Protein AF-A0A838IR74-F1 (afdb_monomer_lite)

Radius of gyration: 29.21 Å; chains: 1; bounding box: 72×78×80 Å

Secondary structure (DSSP, 8-state):
-----------------------------------TT----HHHHHHHHHHHHHHHH-PPP-S-----HHHHHHHHHHHHHHHHHHHHGGGG-S-HHHHHHHHHHHHHHHHHHHHHHHTPPPPTTS-HHHHHHHHHHHHHHHHHHHHHHHHHHHHHHTSTT-HHHHHHHHHHHHHHHHHHHT--HHHHHHHHHTT-SPP-

Sequence (200 aa):
MMPPKLLAPAPLALALLGFALLSACASTPAATVDVAAEQIPAPLAEAERDFQSYLRAHRLPTGGESHNLQQVMQEKFSAFEPVRAAFGRALTDERPALAGFAAYRIGQLYLNFACEVEAIEPLEALEEDQKEEFRAGMRDQAAPLVVRALDAMKRAQVQDSTPWSARAAEVVAALSVADDSGRSLPAQCAATTRHWQAPE

Foldseek 3Di:
DDDDDDDDDDDDDDDDDDDDDDDDPPPVPPPPPVLPDPPPPPLVVVLVVLLVVLLVPLQDDQDAPPDPSVVSLVVNVVSLVVSLVSLVVQCPPPQLQSVLVSLLSNLVSLLSSLLRLLSRFHHPPDDPVVRVVSSVVSNVVSVVSNVSSLVSLVSSLPRPPHPSNVLSVVLNVLVVVCVVVVDDSNVSSVVSVVPPDDDD

Structure (mmCIF, N/CA/C/O backbone):
data_AF-A0A838IR74-F1
#
_entry.id   AF-A0A838IR74-F1
#
loop_
_atom_site.group_PDB
_atom_site.id
_atom_site.type_symbol
_atom_site.label_atom_id
_atom_site.label_alt_id
_atom_site.label_comp_id
_atom_site.label_asym_id
_atom_site.label_entity_id
_atom_site.label_seq_id
_atom_site.pdbx_PDB_ins_code
_atom_site.Cartn_x
_atom_site.Cartn_y
_atom_site.Cartn_z
_atom_site.occupancy
_atom_site.B_iso_or_equiv
_atom_site.auth_seq_id
_atom_site.auth_comp_id
_atom_site.auth_asym_id
_atom_site.auth_atom_id
_atom_site.pdbx_PDB_model_num
ATOM 1 N N . MET A 1 1 ? 35.712 -60.465 -55.662 1.00 36.66 1 MET A N 1
ATOM 2 C CA . MET A 1 1 ? 36.184 -61.830 -55.345 1.00 36.66 1 MET A CA 1
ATOM 3 C C . MET A 1 1 ? 37.508 -61.717 -54.593 1.00 36.66 1 MET A C 1
ATOM 5 O O . MET A 1 1 ? 38.414 -61.134 -55.164 1.00 36.66 1 MET A O 1
ATOM 9 N N . MET A 1 2 ? 37.545 -62.249 -53.354 1.00 36.62 2 MET A N 1
ATOM 10 C CA . MET A 1 2 ? 38.682 -62.503 -52.425 1.00 36.62 2 MET A CA 1
ATOM 11 C C . MET A 1 2 ? 39.602 -61.328 -51.989 1.00 36.62 2 MET A C 1
ATOM 13 O O . MET A 1 2 ? 39.909 -60.465 -52.800 1.00 36.62 2 MET A O 1
ATOM 17 N N . PRO A 1 3 ? 40.210 -61.365 -50.780 1.00 50.75 3 PRO A N 1
ATOM 18 C CA . PRO A 1 3 ? 39.647 -61.633 -49.445 1.00 50.75 3 PRO A CA 1
ATOM 19 C C . PRO A 1 3 ? 40.136 -60.609 -48.367 1.00 50.75 3 PRO A C 1
ATOM 21 O O . PRO A 1 3 ? 41.017 -59.792 -48.640 1.00 50.75 3 PRO A O 1
ATOM 24 N N . PRO A 1 4 ? 39.596 -60.645 -47.128 1.00 54.84 4 PRO A N 1
ATOM 25 C CA . PRO A 1 4 ? 39.959 -59.738 -46.032 1.00 54.84 4 PRO A CA 1
ATOM 26 C C . PRO A 1 4 ? 41.154 -60.253 -45.205 1.00 54.84 4 PRO A C 1
ATOM 28 O O . PRO A 1 4 ? 41.366 -61.460 -45.094 1.00 54.84 4 PRO A O 1
ATOM 31 N N . LYS A 1 5 ? 41.899 -59.346 -44.556 1.00 51.03 5 LYS A N 1
ATOM 32 C CA . LYS A 1 5 ? 42.864 -59.684 -43.494 1.00 51.03 5 LYS A CA 1
ATOM 33 C C . LYS A 1 5 ? 42.352 -59.197 -42.135 1.00 51.03 5 LYS A C 1
ATOM 35 O O . LYS A 1 5 ? 42.289 -58.001 -41.878 1.00 51.03 5 LYS A O 1
ATOM 40 N N . LEU A 1 6 ? 41.999 -60.166 -41.294 1.00 51.31 6 LEU A N 1
ATOM 41 C CA . LEU A 1 6 ? 41.863 -60.075 -39.839 1.00 51.31 6 LEU A CA 1
ATOM 42 C C . LEU A 1 6 ? 43.246 -60.220 -39.190 1.00 51.31 6 LEU A C 1
ATOM 44 O O . LEU A 1 6 ? 43.987 -61.104 -39.608 1.00 51.31 6 LEU A O 1
ATOM 48 N N . LEU A 1 7 ? 43.540 -59.438 -38.145 1.00 42.72 7 LEU A N 1
ATOM 49 C CA . LEU A 1 7 ? 44.234 -59.887 -36.923 1.00 42.72 7 LEU A CA 1
ATOM 50 C C . LEU A 1 7 ? 44.265 -58.752 -35.876 1.00 42.72 7 LEU A C 1
ATOM 52 O O . LEU A 1 7 ? 44.843 -57.694 -36.099 1.00 42.72 7 LEU A O 1
ATOM 56 N N . ALA A 1 8 ? 43.597 -59.001 -34.748 1.00 42.66 8 ALA A N 1
ATOM 57 C CA . ALA A 1 8 ? 43.714 -58.303 -33.457 1.00 42.66 8 ALA A CA 1
ATOM 58 C C . ALA A 1 8 ? 44.917 -58.889 -32.654 1.00 42.66 8 ALA A C 1
ATOM 60 O O . ALA A 1 8 ? 45.642 -59.689 -33.250 1.00 42.66 8 ALA A O 1
ATOM 61 N N . PRO A 1 9 ? 45.098 -58.721 -31.316 1.00 51.16 9 PRO A N 1
ATOM 62 C CA . PRO A 1 9 ? 44.758 -57.661 -30.336 1.00 51.16 9 PRO A CA 1
ATOM 63 C C . PRO A 1 9 ? 45.941 -57.261 -29.379 1.00 51.16 9 PRO A C 1
ATOM 65 O O . PRO A 1 9 ? 46.910 -58.000 -29.263 1.00 51.16 9 PRO A O 1
ATOM 68 N N . ALA A 1 10 ? 45.750 -56.182 -28.584 1.00 41.75 10 ALA A N 1
ATOM 69 C CA . ALA A 1 10 ? 46.315 -55.907 -27.225 1.00 41.75 10 ALA A CA 1
ATOM 70 C C . ALA A 1 10 ? 47.862 -55.709 -27.064 1.00 41.75 10 ALA A C 1
ATOM 72 O O . ALA A 1 10 ? 48.591 -56.078 -27.978 1.00 41.75 10 ALA A O 1
ATOM 73 N N . PRO A 1 11 ? 48.417 -55.152 -25.943 1.00 51.91 11 PRO A N 1
ATOM 74 C CA . PRO A 1 11 ? 47.821 -54.893 -24.621 1.00 51.91 11 PRO A CA 1
ATOM 75 C C . PRO A 1 11 ? 48.140 -53.536 -23.933 1.00 51.91 11 PRO A C 1
ATOM 77 O O . PRO A 1 11 ? 48.935 -52.717 -24.382 1.00 51.91 11 PRO A O 1
ATOM 80 N N . LEU A 1 12 ? 47.474 -53.371 -22.783 1.00 46.22 12 LEU A N 1
ATOM 81 C CA . LEU A 1 12 ? 47.726 -52.452 -21.669 1.00 46.22 12 LEU A CA 1
ATOM 82 C C . LEU A 1 12 ? 49.210 -52.186 -21.356 1.00 46.22 12 LEU A C 1
ATOM 84 O O . LEU A 1 12 ? 49.984 -53.125 -21.181 1.00 46.22 12 LEU A O 1
ATOM 88 N N . ALA A 1 13 ? 49.532 -50.922 -21.074 1.00 40.84 13 ALA A N 1
ATOM 89 C CA . ALA A 1 13 ? 50.609 -50.567 -20.156 1.00 40.84 13 ALA A CA 1
ATOM 90 C C . ALA A 1 13 ? 50.190 -49.374 -19.285 1.00 40.84 13 ALA A C 1
ATOM 92 O O . ALA A 1 13 ? 50.065 -48.242 -19.748 1.00 40.84 13 ALA A O 1
ATOM 93 N N . LEU A 1 14 ? 49.961 -49.680 -18.007 1.00 42.34 14 LEU A N 1
ATOM 94 C CA . LEU A 1 14 ? 50.006 -48.749 -16.886 1.00 42.34 14 LEU A CA 1
ATOM 95 C C . LEU A 1 14 ? 51.361 -48.025 -16.869 1.00 42.34 14 LEU A C 1
ATOM 97 O O . LEU A 1 14 ? 52.400 -48.682 -16.875 1.00 42.34 14 LEU A O 1
ATOM 101 N N . ALA A 1 15 ? 51.348 -46.708 -16.690 1.00 42.22 15 ALA A N 1
ATOM 102 C CA . ALA A 1 15 ? 52.450 -45.998 -16.053 1.00 42.22 15 ALA A CA 1
ATOM 103 C C . ALA A 1 15 ? 51.886 -44.865 -15.192 1.00 42.22 15 ALA A C 1
ATOM 105 O O . ALA A 1 15 ? 51.478 -43.811 -15.674 1.00 42.22 15 ALA A O 1
ATOM 106 N N . LEU A 1 16 ? 51.843 -45.152 -13.893 1.00 42.19 16 LEU A N 1
ATOM 107 C CA . LEU A 1 16 ? 51.741 -44.192 -12.806 1.00 42.19 16 LEU A CA 1
ATOM 108 C C . LEU A 1 16 ? 52.907 -43.203 -12.884 1.00 42.19 16 LEU A C 1
ATOM 110 O O . LEU A 1 16 ? 54.060 -43.622 -12.852 1.00 42.19 16 LEU A O 1
ATOM 114 N N . LEU A 1 17 ? 52.610 -41.908 -12.872 1.00 42.34 17 LEU A N 1
ATOM 115 C CA . LEU A 1 17 ? 53.514 -40.888 -12.351 1.00 42.34 17 LEU A CA 1
ATOM 116 C C . LEU A 1 17 ? 52.656 -39.822 -11.679 1.00 42.34 17 LEU A C 1
ATOM 118 O O . LEU A 1 17 ? 51.972 -39.033 -12.326 1.00 42.34 17 LEU A O 1
ATOM 122 N N . GLY A 1 18 ? 52.647 -39.879 -10.350 1.00 36.91 18 GLY A N 1
ATOM 123 C CA . GLY A 1 18 ? 52.073 -38.838 -9.525 1.00 36.91 18 GLY A CA 1
ATOM 124 C C . GLY A 1 18 ? 52.908 -37.569 -9.610 1.00 36.91 18 GLY A C 1
ATOM 125 O O . GLY A 1 18 ? 54.134 -37.625 -9.610 1.00 36.91 18 GLY A O 1
ATOM 126 N N . PHE A 1 19 ? 52.227 -36.432 -9.600 1.00 38.81 19 PHE A N 1
ATOM 127 C CA . PHE A 1 19 ? 52.744 -35.222 -8.987 1.00 38.81 19 PHE A CA 1
ATOM 128 C C . PHE A 1 19 ? 51.570 -34.506 -8.330 1.00 38.81 19 PHE A C 1
ATOM 130 O O . PHE A 1 19 ? 50.623 -34.077 -8.986 1.00 38.81 19 PHE A O 1
ATOM 137 N N . ALA A 1 20 ? 51.624 -34.450 -7.004 1.00 45.91 20 ALA A N 1
ATOM 138 C CA . ALA A 1 20 ? 50.777 -33.598 -6.200 1.00 45.91 20 ALA A CA 1
ATOM 139 C C . ALA A 1 20 ? 51.038 -32.140 -6.590 1.00 45.91 20 ALA A C 1
ATOM 141 O O . ALA A 1 20 ? 52.171 -31.677 -6.490 1.00 45.91 20 ALA A O 1
ATOM 142 N N . LEU A 1 21 ? 49.995 -31.420 -6.994 1.00 42.00 21 LEU A N 1
ATOM 143 C CA . LEU A 1 21 ? 50.006 -29.965 -7.067 1.00 42.00 21 LEU A CA 1
ATOM 144 C C . LEU A 1 21 ? 48.622 -29.449 -6.675 1.00 42.00 21 LEU A C 1
ATOM 146 O O . LEU A 1 21 ? 47.646 -29.598 -7.398 1.00 42.00 21 LEU A O 1
ATOM 150 N N . LEU A 1 22 ? 48.601 -28.934 -5.447 1.00 41.34 22 LEU A N 1
ATOM 151 C CA . LEU A 1 22 ? 47.772 -27.863 -4.911 1.00 41.34 22 LEU A CA 1
ATOM 152 C C . LEU A 1 22 ? 46.357 -27.688 -5.484 1.00 41.34 22 LEU A C 1
ATOM 154 O O . LEU A 1 22 ? 46.154 -27.172 -6.576 1.00 41.34 22 LEU A O 1
ATOM 158 N N . SER A 1 23 ? 45.385 -27.960 -4.611 1.00 50.56 23 SER A N 1
ATOM 159 C CA . SER A 1 23 ? 44.396 -26.971 -4.164 1.00 50.56 23 SER A CA 1
ATOM 160 C C . SER A 1 23 ? 44.220 -25.756 -5.082 1.00 50.56 23 SER A C 1
ATOM 162 O O . SER A 1 23 ? 44.760 -24.681 -4.830 1.00 50.56 23 SER A O 1
ATOM 164 N N . ALA A 1 24 ? 43.372 -25.918 -6.086 1.00 37.66 24 ALA A N 1
ATOM 165 C CA . ALA A 1 24 ? 42.597 -24.827 -6.638 1.00 37.66 24 ALA A CA 1
ATOM 166 C C . ALA A 1 24 ? 41.143 -25.298 -6.678 1.00 37.66 24 ALA A C 1
ATOM 168 O O . ALA A 1 24 ? 40.599 -25.631 -7.727 1.00 37.66 24 ALA A O 1
ATOM 169 N N . CYS A 1 25 ? 40.496 -25.316 -5.505 1.00 36.00 25 CYS A N 1
ATOM 170 C CA . CYS A 1 25 ? 39.097 -24.918 -5.474 1.00 36.00 25 CYS A CA 1
ATOM 171 C C . CYS A 1 25 ? 39.082 -23.506 -6.055 1.00 36.00 25 CYS A C 1
ATOM 173 O O . CYS A 1 25 ? 39.285 -22.530 -5.338 1.00 36.00 25 CYS A O 1
ATOM 175 N N . ALA A 1 26 ? 38.909 -23.401 -7.370 1.00 35.91 26 ALA A N 1
ATOM 176 C CA . ALA A 1 26 ? 38.383 -22.201 -7.973 1.00 35.91 26 ALA A CA 1
ATOM 177 C C . ALA A 1 26 ? 36.943 -22.106 -7.466 1.00 35.91 26 ALA A C 1
ATOM 179 O O . ALA A 1 26 ? 35.989 -22.499 -8.128 1.00 35.91 26 ALA A O 1
ATOM 180 N N . SER A 1 27 ? 36.805 -21.644 -6.223 1.00 40.62 27 SER A N 1
ATOM 181 C CA . SER A 1 27 ? 35.681 -20.835 -5.816 1.00 40.62 27 SER A CA 1
ATOM 182 C C . SER A 1 27 ? 35.624 -19.720 -6.846 1.00 40.62 27 SER A C 1
ATOM 184 O O . SER A 1 27 ? 36.343 -18.728 -6.732 1.00 40.62 27 SER A O 1
ATOM 186 N N . THR A 1 28 ? 34.834 -19.928 -7.901 1.00 40.03 28 THR A N 1
ATOM 187 C CA . THR A 1 28 ? 34.222 -18.825 -8.627 1.00 40.03 28 THR A CA 1
ATOM 188 C C . THR A 1 28 ? 33.741 -17.891 -7.531 1.00 40.03 28 THR A C 1
ATOM 190 O O . THR A 1 28 ? 32.904 -18.329 -6.730 1.00 40.03 28 THR A O 1
ATOM 193 N N . PRO A 1 29 ? 34.308 -16.679 -7.389 1.00 40.22 29 PRO A N 1
ATOM 194 C CA . PRO A 1 29 ? 33.665 -15.712 -6.532 1.00 40.22 29 PRO A CA 1
ATOM 195 C C . PRO A 1 29 ? 32.243 -15.649 -7.068 1.00 40.22 29 PRO A C 1
ATOM 197 O O . PRO A 1 29 ? 32.050 -15.494 -8.279 1.00 40.22 29 PRO A O 1
ATOM 200 N N . ALA A 1 30 ? 31.270 -15.908 -6.189 1.00 39.31 30 ALA A N 1
ATOM 201 C CA . ALA A 1 30 ? 29.896 -15.540 -6.456 1.00 39.31 30 ALA A CA 1
ATOM 202 C C . ALA A 1 30 ? 30.002 -14.153 -7.065 1.00 39.31 30 ALA A C 1
ATOM 204 O O . ALA A 1 30 ? 30.596 -13.276 -6.432 1.00 39.31 30 ALA A O 1
ATOM 205 N N . ALA A 1 31 ? 29.602 -14.018 -8.332 1.00 37.97 31 ALA A N 1
ATOM 206 C CA . ALA A 1 31 ? 29.528 -12.719 -8.949 1.00 37.97 31 ALA A CA 1
ATOM 207 C C . ALA A 1 31 ? 28.687 -11.916 -7.968 1.00 37.97 31 ALA A C 1
A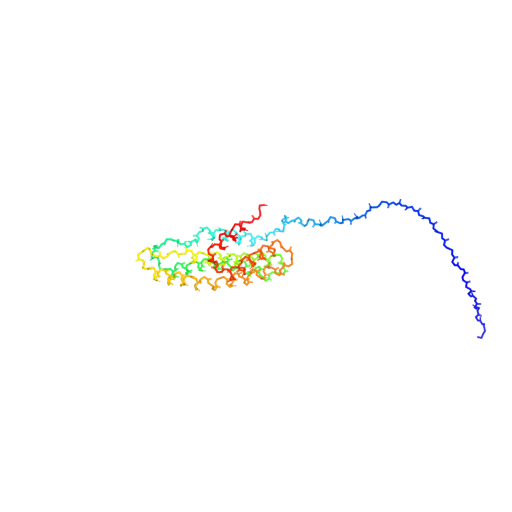TOM 209 O O . ALA A 1 31 ? 27.498 -12.182 -7.793 1.00 37.97 31 ALA A O 1
ATOM 210 N N . THR A 1 32 ? 29.345 -11.034 -7.222 1.00 35.38 32 THR A N 1
ATOM 211 C CA . THR A 1 32 ? 28.694 -9.937 -6.554 1.00 35.38 32 THR A CA 1
ATOM 212 C C . THR A 1 32 ? 28.114 -9.189 -7.729 1.00 35.38 32 THR A C 1
ATOM 214 O O . THR A 1 32 ? 28.823 -8.446 -8.405 1.00 35.38 32 THR A O 1
ATOM 217 N N . VAL A 1 33 ? 26.877 -9.543 -8.084 1.00 36.78 33 VAL A N 1
ATOM 218 C CA . VAL A 1 33 ? 26.034 -8.712 -8.917 1.00 36.78 33 VAL A CA 1
ATOM 219 C C . VAL A 1 33 ? 26.052 -7.416 -8.149 1.00 36.78 33 VAL A C 1
ATOM 221 O O . VAL A 1 33 ? 25.522 -7.338 -7.042 1.00 36.78 33 VAL A O 1
ATOM 224 N N . ASP A 1 34 ? 26.843 -6.483 -8.655 1.00 32.44 34 ASP A N 1
ATOM 225 C CA . ASP A 1 34 ? 26.894 -5.146 -8.131 1.00 32.44 34 ASP A CA 1
ATOM 226 C C . ASP A 1 34 ? 25.466 -4.639 -8.311 1.00 32.44 34 ASP A C 1
ATOM 228 O O . ASP A 1 34 ? 25.000 -4.394 -9.421 1.00 32.44 34 ASP A O 1
ATOM 232 N N . VAL A 1 35 ? 24.709 -4.649 -7.213 1.00 43.16 35 VAL A N 1
ATOM 233 C CA . VAL A 1 35 ? 23.307 -4.214 -7.150 1.00 43.16 35 VAL A CA 1
ATOM 234 C C . VAL A 1 35 ? 23.210 -2.709 -7.456 1.00 43.16 35 VAL A C 1
ATOM 236 O O . VAL A 1 35 ? 22.124 -2.154 -7.622 1.00 43.16 35 VAL A O 1
ATOM 239 N N . ALA A 1 36 ? 24.359 -2.041 -7.566 1.00 38.91 36 ALA A N 1
ATOM 240 C CA . ALA A 1 36 ? 24.500 -0.672 -7.990 1.00 38.91 36 ALA A CA 1
ATOM 241 C C . ALA A 1 36 ? 24.164 -0.508 -9.484 1.00 38.91 36 ALA A C 1
ATOM 243 O O . ALA A 1 36 ? 24.939 -0.842 -10.377 1.00 38.91 36 ALA A O 1
ATOM 244 N N . ALA A 1 37 ? 23.019 0.130 -9.724 1.00 41.28 37 ALA A N 1
ATOM 245 C CA . ALA A 1 37 ? 22.673 0.832 -10.957 1.00 41.28 37 ALA A CA 1
ATOM 246 C C . ALA A 1 37 ? 22.222 -0.012 -12.161 1.00 41.28 37 ALA A C 1
ATOM 248 O O . ALA A 1 37 ? 22.622 0.255 -13.295 1.00 41.28 37 ALA A O 1
ATOM 249 N N . GLU A 1 38 ? 21.227 -0.885 -11.983 1.00 49.69 38 GLU A N 1
ATOM 250 C CA . GLU A 1 38 ? 20.224 -0.960 -13.051 1.00 49.69 38 GLU A CA 1
ATOM 251 C C . GLU A 1 38 ? 19.474 0.380 -13.027 1.00 49.69 38 GLU A C 1
ATOM 253 O O . GLU A 1 38 ? 18.633 0.629 -12.161 1.00 49.69 38 GLU A O 1
ATOM 258 N N . GLN A 1 39 ? 19.900 1.317 -13.884 1.00 60.34 39 GLN A N 1
ATOM 259 C CA . GLN A 1 39 ? 19.327 2.658 -13.964 1.00 60.34 39 GLN A CA 1
ATOM 260 C C . GLN A 1 39 ? 17.819 2.532 -14.138 1.00 60.34 39 GLN A C 1
ATOM 262 O O . GLN A 1 39 ? 17.339 2.124 -15.197 1.00 60.34 39 GLN A O 1
ATOM 267 N N . ILE A 1 40 ? 17.079 2.895 -13.087 1.00 64.88 40 ILE A N 1
ATOM 268 C CA . ILE A 1 40 ? 15.631 3.018 -13.151 1.00 64.88 40 ILE A CA 1
ATOM 269 C C . ILE A 1 40 ? 15.338 3.932 -14.350 1.00 64.88 40 ILE A C 1
ATOM 271 O O . ILE A 1 40 ? 15.807 5.076 -14.360 1.00 64.88 40 ILE A O 1
ATOM 275 N N . PRO A 1 41 ? 14.617 3.452 -15.381 1.00 68.44 41 PRO A N 1
ATOM 276 C CA . PRO A 1 41 ? 14.315 4.261 -16.551 1.00 68.44 41 PRO A CA 1
ATOM 277 C C . PRO A 1 41 ? 13.702 5.593 -16.130 1.00 68.44 41 PRO A C 1
ATOM 279 O O . PRO A 1 41 ? 12.931 5.632 -15.172 1.00 68.44 41 PRO A O 1
ATOM 282 N N . ALA A 1 42 ? 13.990 6.672 -16.862 1.00 70.81 42 ALA A N 1
ATOM 283 C CA . ALA A 1 42 ? 13.528 8.015 -16.498 1.00 70.81 42 ALA A CA 1
ATOM 284 C C . ALA A 1 42 ? 12.026 8.092 -16.117 1.00 70.81 42 ALA A C 1
ATOM 286 O O . ALA A 1 42 ? 11.723 8.725 -15.105 1.00 70.81 42 ALA A O 1
ATOM 287 N N . PRO A 1 43 ? 11.097 7.389 -16.808 1.00 69.06 43 PRO A N 1
ATOM 288 C CA . PRO A 1 43 ? 9.686 7.352 -16.410 1.00 69.06 43 PRO A CA 1
ATOM 289 C C . PRO A 1 43 ? 9.426 6.742 -15.022 1.00 69.06 43 PRO A C 1
ATOM 291 O O . PRO A 1 43 ? 8.538 7.187 -14.304 1.00 69.06 43 PRO A O 1
ATOM 294 N N . LEU A 1 44 ? 10.202 5.735 -14.617 1.00 78.31 44 LEU A N 1
ATOM 295 C CA . LEU A 1 44 ? 10.096 5.123 -13.292 1.00 78.31 44 LEU A CA 1
ATOM 296 C C . LEU A 1 44 ? 10.807 5.949 -12.213 1.00 78.31 44 LEU A C 1
ATOM 298 O O . LEU A 1 44 ? 10.385 5.929 -11.062 1.00 78.31 44 LEU A O 1
ATOM 302 N N . ALA A 1 45 ? 11.839 6.713 -12.574 1.00 81.25 45 ALA A N 1
ATOM 303 C CA . ALA A 1 45 ? 12.470 7.668 -11.664 1.00 81.25 45 ALA A CA 1
ATOM 304 C C . ALA A 1 45 ? 11.550 8.869 -11.370 1.00 81.25 45 ALA A C 1
ATOM 306 O O . ALA A 1 45 ? 11.553 9.413 -10.267 1.00 81.25 45 ALA A O 1
ATOM 307 N N . GLU A 1 46 ? 10.740 9.293 -12.342 1.00 82.69 46 GLU A N 1
ATOM 308 C CA . GLU A 1 46 ? 9.653 10.251 -12.123 1.00 82.69 46 GLU A CA 1
ATOM 309 C C . GLU A 1 46 ? 8.554 9.656 -11.237 1.00 82.69 46 GLU A C 1
ATOM 311 O O . GLU A 1 46 ? 8.248 10.245 -10.203 1.00 82.69 46 GLU A O 1
ATOM 316 N N . ALA A 1 47 ? 8.083 8.441 -11.540 1.00 84.12 47 ALA A N 1
ATOM 317 C CA . ALA A 1 47 ? 7.109 7.737 -10.702 1.00 84.12 47 ALA A CA 1
ATOM 318 C C . ALA A 1 47 ? 7.586 7.562 -9.246 1.00 84.12 47 ALA A C 1
ATOM 320 O O . ALA A 1 47 ? 6.805 7.717 -8.310 1.00 84.12 47 ALA A O 1
ATOM 321 N N . GLU A 1 48 ? 8.876 7.289 -9.033 1.00 85.25 48 GLU A N 1
ATOM 322 C CA . GLU A 1 48 ? 9.475 7.214 -7.698 1.00 85.25 48 GLU A CA 1
ATOM 323 C C . GLU A 1 48 ? 9.463 8.571 -6.978 1.00 85.25 48 GLU A C 1
ATOM 325 O O . GLU A 1 48 ? 9.152 8.642 -5.789 1.00 85.25 48 GLU A O 1
ATOM 330 N N . ARG A 1 49 ? 9.751 9.675 -7.674 1.00 84.56 49 ARG A N 1
ATOM 331 C CA . ARG A 1 49 ? 9.658 11.021 -7.080 1.00 84.56 49 ARG A CA 1
ATOM 332 C C . ARG A 1 49 ? 8.220 11.380 -6.717 1.00 84.56 49 ARG A C 1
ATOM 334 O O . ARG A 1 49 ? 7.994 11.951 -5.643 1.00 84.56 49 ARG A O 1
ATOM 341 N N . ASP A 1 50 ? 7.267 11.016 -7.565 1.00 85.38 50 ASP A N 1
ATOM 342 C CA . ASP A 1 50 ? 5.841 11.218 -7.318 1.00 85.38 50 ASP A CA 1
ATOM 343 C C . ASP A 1 50 ? 5.368 10.380 -6.132 1.00 85.38 50 ASP A C 1
ATOM 345 O O . ASP A 1 50 ? 4.663 10.887 -5.264 1.00 85.38 50 ASP A O 1
ATOM 349 N N . PHE A 1 51 ? 5.841 9.139 -6.019 1.00 85.81 51 PHE A N 1
ATOM 350 C CA . PHE A 1 51 ? 5.609 8.271 -4.868 1.00 85.81 51 PHE A CA 1
ATOM 351 C C . PHE A 1 51 ? 6.094 8.895 -3.559 1.00 85.81 51 PHE A C 1
ATOM 353 O O . PHE A 1 51 ? 5.314 9.046 -2.618 1.00 85.81 51 PHE A O 1
ATOM 360 N N . GLN A 1 52 ? 7.354 9.330 -3.497 1.00 84.50 52 GLN A N 1
ATOM 361 C CA . GLN A 1 52 ? 7.905 9.960 -2.292 1.00 84.50 52 GLN A CA 1
ATOM 362 C C . GLN A 1 52 ? 7.197 11.282 -1.954 1.00 84.50 52 GLN A C 1
ATOM 364 O O . GLN A 1 52 ? 7.051 11.651 -0.786 1.00 84.50 52 GLN A O 1
ATOM 369 N N . SER A 1 53 ? 6.751 12.025 -2.966 1.00 85.50 53 SER A N 1
ATOM 370 C CA . SER A 1 53 ? 5.970 13.251 -2.772 1.00 85.50 53 SER A CA 1
ATOM 371 C C . SER A 1 53 ? 4.567 12.942 -2.255 1.00 85.50 53 SER A C 1
ATOM 373 O O . SER A 1 53 ? 4.122 13.573 -1.298 1.00 85.50 53 SER A O 1
ATOM 375 N N . TYR A 1 54 ? 3.915 11.914 -2.797 1.00 85.94 54 TYR A N 1
ATOM 376 C CA . TYR A 1 54 ? 2.613 11.432 -2.351 1.00 85.94 54 TYR A CA 1
ATOM 377 C C . TYR A 1 54 ? 2.640 10.999 -0.882 1.00 85.94 54 TYR A C 1
ATOM 379 O O . TYR A 1 54 ? 1.833 11.499 -0.098 1.00 85.94 54 TYR A O 1
ATOM 387 N N . LEU A 1 55 ? 3.606 10.160 -0.486 1.00 82.50 55 LEU A N 1
ATOM 388 C CA . LEU A 1 55 ? 3.743 9.678 0.896 1.00 82.50 55 LEU A CA 1
ATOM 389 C C . LEU A 1 55 ? 3.942 10.807 1.921 1.00 82.50 55 LEU A C 1
ATOM 391 O O . LEU A 1 55 ? 3.584 10.659 3.090 1.00 82.50 55 LEU A O 1
ATOM 395 N N . ARG A 1 56 ? 4.534 11.931 1.502 1.00 80.69 56 ARG A N 1
ATOM 396 C CA . ARG A 1 56 ? 4.729 13.108 2.359 1.00 80.69 56 ARG A CA 1
ATOM 397 C C . ARG A 1 56 ? 3.498 14.004 2.408 1.00 80.69 56 ARG A C 1
ATOM 399 O O . ARG A 1 56 ? 3.163 14.492 3.480 1.00 80.69 56 ARG A O 1
ATOM 406 N N . ALA A 1 57 ? 2.858 14.230 1.265 1.00 80.31 57 ALA A N 1
ATOM 407 C CA . ALA A 1 57 ? 1.782 15.207 1.133 1.00 80.31 57 ALA A CA 1
ATOM 408 C C . ALA A 1 57 ? 0.407 14.680 1.569 1.00 80.31 57 ALA A C 1
ATOM 410 O O . ALA A 1 57 ? -0.416 15.467 2.021 1.00 80.31 57 ALA A O 1
ATOM 411 N N . HIS A 1 58 ? 0.150 13.374 1.452 1.00 78.62 58 HIS A N 1
ATOM 412 C CA . HIS A 1 58 ? -1.201 12.815 1.587 1.00 78.62 58 HIS A CA 1
ATOM 413 C C . HIS A 1 58 ? -1.354 11.905 2.804 1.00 78.62 58 HIS A C 1
ATOM 415 O O . HIS A 1 58 ? -1.985 10.855 2.701 1.00 78.62 58 HIS A O 1
ATOM 421 N N . ARG A 1 59 ? -0.769 12.261 3.951 1.00 78.88 59 ARG A N 1
ATOM 422 C CA . ARG A 1 59 ? -0.999 11.513 5.196 1.00 78.88 59 ARG A CA 1
ATOM 423 C C . ARG A 1 59 ? -2.409 11.765 5.720 1.00 78.88 59 ARG A C 1
ATOM 425 O O . ARG A 1 59 ? -2.854 12.910 5.745 1.00 78.88 59 ARG A O 1
ATOM 432 N N . LEU A 1 60 ? -3.091 10.705 6.141 1.00 75.44 60 LEU A N 1
ATOM 433 C CA . LEU A 1 60 ? -4.360 10.826 6.845 1.00 75.44 60 LEU A CA 1
ATOM 434 C C . LEU A 1 60 ? -4.120 11.504 8.199 1.00 75.44 60 LEU A C 1
ATOM 436 O O . LEU A 1 60 ? -3.107 11.228 8.853 1.00 75.44 60 LEU A O 1
ATOM 440 N N . PRO A 1 61 ? -5.027 12.392 8.630 1.00 71.81 61 PRO A N 1
ATOM 441 C CA . PRO A 1 61 ? -4.991 12.908 9.985 1.00 71.81 61 PRO A CA 1
ATOM 442 C C . PRO A 1 61 ? -5.195 11.746 10.963 1.00 71.81 61 PRO A C 1
ATOM 444 O O . PRO A 1 61 ? -6.124 10.958 10.823 1.00 71.81 61 PRO A O 1
ATOM 447 N N . THR A 1 62 ? -4.315 11.642 11.956 1.00 66.56 62 THR A N 1
ATOM 448 C CA . THR A 1 62 ? -4.395 10.619 13.013 1.00 66.56 62 THR A CA 1
ATOM 449 C C . THR A 1 62 ? -5.221 11.084 14.215 1.00 66.56 62 THR A C 1
ATOM 451 O O . THR A 1 62 ? -5.453 10.312 15.137 1.00 66.56 62 THR A O 1
ATOM 454 N N . GLY A 1 63 ? -5.626 12.358 14.237 1.00 60.25 63 GLY A N 1
ATOM 455 C CA . GLY A 1 63 ? -6.441 12.948 15.296 1.00 60.25 63 GLY A CA 1
ATOM 456 C C . GLY A 1 63 ? -7.921 12.942 14.932 1.00 60.25 63 GLY A C 1
ATOM 457 O O . GLY A 1 63 ? -8.271 13.173 13.776 1.00 60.25 63 GLY A O 1
ATOM 458 N N . GLY A 1 64 ? -8.775 12.729 15.935 1.00 54.59 64 GLY A N 1
ATOM 459 C CA . GLY A 1 64 ? -10.237 12.703 15.843 1.00 54.59 64 GLY A CA 1
ATOM 460 C C . GLY A 1 64 ? -10.905 14.030 15.449 1.00 54.59 64 GLY A C 1
ATOM 461 O O . GLY A 1 64 ? -11.981 14.362 15.929 1.00 54.59 64 GLY A O 1
ATOM 462 N N . GLU A 1 65 ? -10.303 14.852 14.602 1.00 56.41 65 GLU A N 1
ATOM 463 C CA . GLU A 1 65 ? -11.043 15.962 14.017 1.00 56.41 65 GLU A CA 1
ATOM 464 C C . GLU A 1 65 ? -11.977 15.388 12.955 1.00 56.41 65 GLU A C 1
ATOM 466 O O . GLU A 1 65 ? -11.510 14.807 11.975 1.00 56.41 65 GLU A O 1
ATOM 471 N N . SER A 1 66 ? -13.287 15.535 13.184 1.00 50.50 66 SER A N 1
ATOM 472 C CA . SER A 1 66 ? -14.427 15.026 12.405 1.00 50.50 66 SER A CA 1
ATOM 473 C C . SER A 1 66 ? -14.501 15.556 10.967 1.00 50.50 66 SER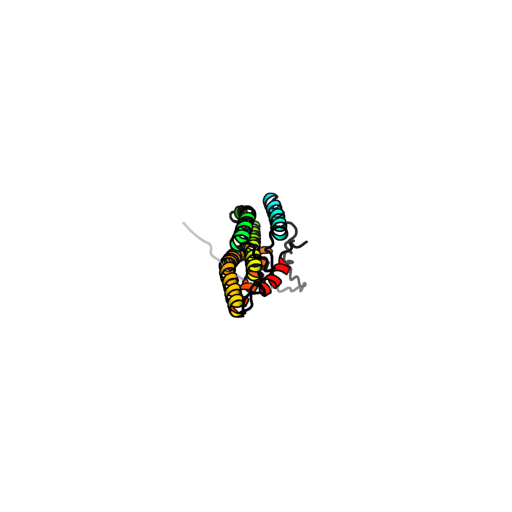 A C 1
ATOM 475 O O . SER A 1 66 ? -15.527 16.072 10.516 1.00 50.50 66 SER A O 1
ATOM 477 N N . HIS A 1 67 ? -13.414 15.449 10.221 1.00 57.19 67 HIS A N 1
ATOM 478 C CA . HIS A 1 67 ?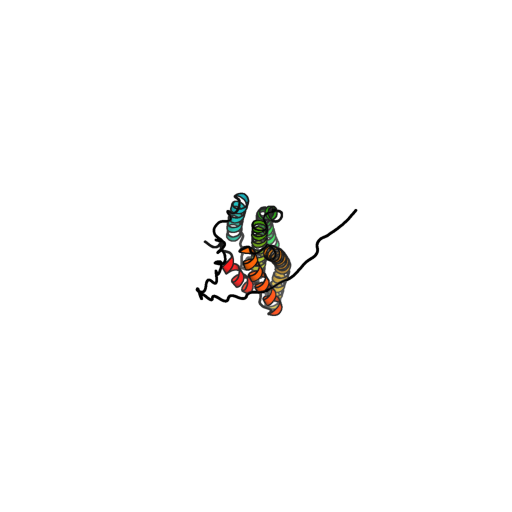 -13.461 15.503 8.779 1.00 57.19 67 HIS A CA 1
ATOM 479 C C . HIS A 1 67 ? -14.247 14.273 8.338 1.00 57.19 67 HIS A C 1
ATOM 481 O O . HIS A 1 67 ? -14.134 13.206 8.944 1.00 57.19 67 HIS A O 1
ATOM 487 N N . ASN A 1 68 ? -15.092 14.426 7.322 1.00 75.12 68 ASN A N 1
ATOM 488 C CA . ASN A 1 68 ? -15.802 13.305 6.729 1.00 75.12 68 ASN A CA 1
ATOM 489 C C . ASN A 1 68 ? -14.756 12.269 6.285 1.00 75.12 68 ASN A C 1
ATOM 491 O O . ASN A 1 68 ? -14.120 12.434 5.248 1.00 75.12 68 ASN A O 1
ATOM 495 N N . LEU A 1 69 ? -14.534 11.241 7.107 1.00 75.56 69 LEU A N 1
ATOM 496 C CA . LEU A 1 69 ? -13.449 10.284 6.924 1.00 75.56 69 LEU A CA 1
ATOM 497 C C . LEU A 1 69 ? -13.532 9.631 5.545 1.00 75.56 69 LEU A C 1
ATOM 499 O O . LEU A 1 69 ? -12.526 9.470 4.861 1.00 75.56 69 LEU A O 1
ATOM 503 N N . GLN A 1 70 ? -14.754 9.353 5.099 1.00 79.88 70 GLN A N 1
ATOM 504 C CA . GLN A 1 70 ? -15.012 8.824 3.772 1.00 79.88 70 GLN A CA 1
ATOM 505 C C . GLN A 1 70 ? -14.532 9.777 2.669 1.00 79.88 70 GLN A C 1
ATOM 507 O O . GLN A 1 70 ? -13.922 9.327 1.702 1.00 79.88 70 GLN A O 1
ATOM 512 N N . GLN A 1 71 ? -14.750 11.085 2.826 1.00 82.25 71 GLN A N 1
ATOM 513 C CA . GLN A 1 71 ? -14.250 12.095 1.894 1.00 82.25 71 GLN A CA 1
ATOM 514 C C . GLN A 1 71 ? -12.717 12.150 1.896 1.00 82.25 71 GLN A C 1
ATOM 516 O O . GLN A 1 71 ? -12.114 12.094 0.828 1.00 82.25 71 GLN A O 1
ATOM 521 N N . VAL A 1 72 ? -12.076 12.191 3.067 1.00 81.31 72 VAL A N 1
ATOM 522 C CA . VAL A 1 72 ? -10.605 12.245 3.169 1.00 81.31 72 VAL A CA 1
ATOM 523 C C . VAL A 1 72 ? -9.968 10.986 2.570 1.00 81.31 72 VAL A C 1
ATOM 525 O O . VAL A 1 72 ? -8.992 11.061 1.822 1.00 81.31 72 VAL A O 1
ATOM 528 N N . MET A 1 73 ? -10.548 9.813 2.829 1.00 83.25 73 MET A N 1
ATOM 529 C CA . MET A 1 73 ? -10.106 8.558 2.220 1.00 83.25 73 MET A CA 1
ATOM 530 C C . MET A 1 73 ? -10.309 8.554 0.704 1.00 83.25 73 MET A C 1
ATOM 532 O O . MET A 1 73 ? -9.436 8.082 -0.025 1.00 83.25 73 MET A O 1
ATOM 536 N N . GLN A 1 74 ? -11.416 9.108 0.207 1.00 85.25 74 GLN A N 1
ATOM 537 C CA . GLN A 1 74 ? -11.679 9.227 -1.225 1.00 85.25 74 GLN A CA 1
ATOM 538 C C . GLN A 1 74 ? -10.708 10.196 -1.915 1.00 85.25 74 GLN A C 1
ATOM 540 O O . GLN A 1 74 ? -10.206 9.894 -3.000 1.00 85.25 74 GLN A O 1
ATOM 545 N N . GLU A 1 75 ? -10.403 11.334 -1.294 1.00 85.44 75 GLU A N 1
ATOM 546 C CA . GLU A 1 75 ? -9.406 12.296 -1.773 1.00 85.44 75 GLU A CA 1
ATOM 547 C C . GLU A 1 75 ? -8.019 11.651 -1.825 1.00 85.44 75 GLU A C 1
ATOM 549 O O . GLU A 1 75 ? -7.340 11.701 -2.855 1.00 85.44 75 GLU A O 1
ATOM 554 N N . LYS A 1 76 ? -7.634 10.933 -0.764 1.00 85.06 76 LYS A N 1
ATOM 555 C CA . LYS A 1 76 ? -6.375 10.187 -0.725 1.00 85.06 76 LYS A CA 1
ATOM 556 C C . LYS A 1 76 ? -6.313 9.097 -1.794 1.00 85.06 76 LYS A C 1
ATOM 558 O O . LYS A 1 76 ? -5.268 8.944 -2.429 1.00 85.06 76 LYS A O 1
ATOM 563 N N . PHE A 1 77 ? -7.403 8.365 -2.026 1.00 84.62 77 PHE A N 1
ATOM 564 C CA . PHE A 1 77 ? -7.480 7.362 -3.093 1.00 84.62 77 PHE A CA 1
ATOM 565 C C . PHE A 1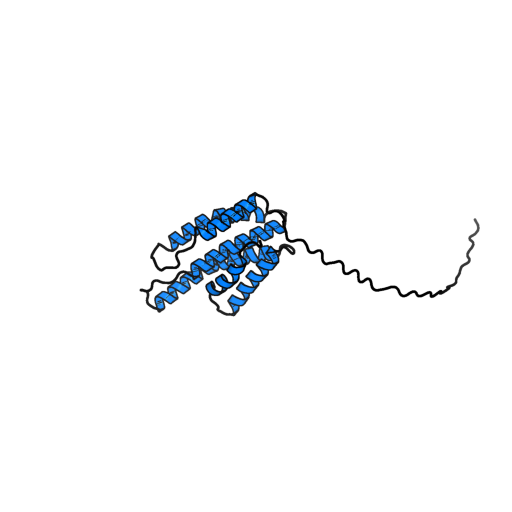 77 ? -7.399 8.005 -4.489 1.00 84.62 77 PHE A C 1
ATOM 567 O O . PHE A 1 77 ? -6.777 7.467 -5.403 1.00 84.62 77 PHE A O 1
ATOM 574 N N . SER A 1 78 ? -7.961 9.201 -4.652 1.00 86.12 78 SER A N 1
ATOM 575 C CA . SER A 1 78 ? -7.880 9.955 -5.906 1.00 86.12 78 SER A CA 1
ATOM 576 C C . SER A 1 78 ? -6.452 10.424 -6.201 1.00 86.12 78 SER A C 1
ATOM 578 O O . SER A 1 78 ? -6.015 10.354 -7.346 1.00 86.12 78 SER A O 1
ATOM 580 N N . ALA A 1 79 ? -5.694 10.836 -5.180 1.00 85.50 79 ALA A N 1
ATOM 581 C CA . ALA A 1 79 ? -4.274 11.179 -5.309 1.00 85.50 79 ALA A CA 1
ATOM 582 C C . ALA A 1 79 ? -3.359 9.945 -5.457 1.00 85.50 79 ALA A C 1
ATOM 584 O O . ALA A 1 79 ? -2.282 10.026 -6.046 1.00 85.50 79 ALA A O 1
ATOM 585 N N . PHE A 1 80 ? -3.797 8.795 -4.945 1.00 87.81 80 PHE A N 1
ATOM 586 C CA . PHE A 1 80 ? -3.109 7.508 -5.039 1.00 87.81 80 PHE A CA 1
ATOM 587 C C . PHE A 1 80 ? -3.101 6.946 -6.467 1.00 87.81 80 PHE A C 1
ATOM 589 O O . PHE A 1 80 ? -2.083 6.429 -6.933 1.00 87.81 80 PHE A O 1
ATOM 596 N N . GLU A 1 81 ? -4.232 7.036 -7.170 1.00 87.94 81 GLU A N 1
ATOM 597 C CA . GLU A 1 81 ? -4.424 6.402 -8.478 1.00 87.94 81 GLU A CA 1
ATOM 598 C C . GLU A 1 81 ? -3.417 6.848 -9.555 1.00 87.94 81 GLU A C 1
ATOM 600 O O . GLU A 1 81 ? -2.865 5.971 -10.222 1.00 87.94 81 GLU A O 1
ATOM 605 N N . PRO A 1 82 ? -3.089 8.146 -9.716 1.00 88.25 82 PRO A N 1
ATOM 606 C CA . PRO A 1 82 ? -2.057 8.587 -10.654 1.00 88.25 82 PRO A CA 1
ATOM 607 C C . PRO A 1 82 ? -0.683 7.960 -10.382 1.00 88.25 82 PRO A C 1
ATOM 609 O O . PRO A 1 82 ? -0.033 7.483 -11.313 1.00 88.25 82 PRO A O 1
ATOM 612 N N . VAL A 1 83 ? -0.268 7.889 -9.111 1.00 87.50 83 VAL A N 1
ATOM 613 C CA . VAL A 1 83 ? 1.019 7.295 -8.712 1.00 87.50 83 VAL A CA 1
ATOM 614 C C . VAL A 1 83 ? 1.009 5.787 -8.958 1.00 87.50 83 VAL A C 1
ATOM 616 O O . VAL A 1 83 ? 1.945 5.236 -9.541 1.00 87.50 83 VAL A O 1
ATOM 619 N N . ARG A 1 84 ? -0.085 5.103 -8.597 1.00 91.69 84 ARG A N 1
ATOM 620 C CA . ARG A 1 84 ? -0.264 3.678 -8.906 1.00 91.69 84 ARG A CA 1
ATOM 621 C C . ARG A 1 84 ? -0.209 3.433 -10.412 1.00 91.69 84 ARG A C 1
ATOM 623 O O . ARG A 1 84 ? 0.424 2.475 -10.847 1.00 91.69 84 ARG A O 1
ATOM 630 N N . ALA A 1 85 ? -0.870 4.267 -11.211 1.00 89.31 85 ALA A N 1
ATOM 631 C CA . ALA A 1 85 ? -0.909 4.139 -12.662 1.00 89.31 85 ALA A CA 1
ATOM 632 C C . ALA A 1 85 ? 0.473 4.348 -13.296 1.00 89.31 85 ALA A C 1
ATOM 634 O O . ALA A 1 85 ? 0.794 3.656 -14.264 1.00 89.31 85 ALA A O 1
ATOM 635 N N . ALA A 1 86 ? 1.299 5.241 -12.742 1.00 86.88 86 ALA A N 1
ATOM 636 C CA . ALA A 1 86 ? 2.671 5.458 -13.194 1.00 86.88 86 ALA A CA 1
ATOM 637 C C . ALA A 1 86 ? 3.515 4.174 -13.079 1.00 86.88 86 ALA A C 1
ATOM 639 O O . ALA A 1 86 ? 4.128 3.757 -14.061 1.00 86.88 86 ALA A O 1
ATOM 640 N N . PHE A 1 87 ? 3.454 3.475 -11.939 1.00 88.88 87 PHE A N 1
ATOM 641 C CA . PHE A 1 87 ? 4.094 2.159 -11.786 1.00 88.88 87 PHE A CA 1
ATOM 642 C C . PHE A 1 87 ? 3.372 1.045 -12.549 1.00 88.88 87 PHE A C 1
ATOM 644 O O . PHE A 1 87 ? 4.007 0.123 -13.052 1.00 88.88 87 PHE A O 1
ATOM 651 N N . GLY A 1 88 ? 2.047 1.124 -12.679 1.00 86.88 88 GLY A N 1
ATOM 652 C CA . GLY A 1 88 ? 1.231 0.102 -13.335 1.00 86.88 88 GLY A CA 1
ATOM 653 C C . GLY A 1 88 ? 1.640 -0.158 -14.783 1.00 86.88 88 GLY A C 1
ATOM 654 O O . GLY A 1 88 ? 1.577 -1.297 -15.235 1.00 86.88 88 GLY A O 1
ATOM 655 N N . ARG A 1 89 ? 2.137 0.865 -15.489 1.00 82.44 89 ARG A N 1
ATOM 656 C CA . ARG A 1 89 ? 2.676 0.720 -16.853 1.00 82.44 89 ARG A CA 1
ATOM 657 C C . ARG A 1 89 ? 3.928 -0.157 -16.914 1.00 82.44 89 ARG A C 1
ATOM 659 O O . ARG A 1 89 ? 4.154 -0.812 -17.923 1.00 82.44 89 ARG A O 1
ATOM 666 N N . ALA A 1 90 ? 4.720 -0.190 -15.845 1.00 82.38 90 ALA A N 1
ATOM 667 C CA . ALA A 1 90 ? 5.926 -1.009 -15.762 1.00 82.38 90 ALA A CA 1
ATOM 668 C C . ALA A 1 90 ? 5.653 -2.453 -15.314 1.00 82.38 90 ALA A C 1
ATOM 670 O O . ALA A 1 90 ? 6.520 -3.304 -15.474 1.00 82.38 90 ALA A O 1
ATOM 671 N N . LEU A 1 91 ? 4.449 -2.769 -14.816 1.00 83.56 91 LEU A N 1
ATOM 672 C CA . LEU A 1 91 ? 4.062 -4.157 -14.517 1.00 83.56 91 LEU A CA 1
ATOM 673 C C . LEU A 1 91 ? 3.981 -5.038 -15.768 1.00 83.56 91 LEU A C 1
ATOM 675 O O . LEU A 1 91 ? 4.060 -6.257 -15.659 1.00 83.56 91 LEU A O 1
ATOM 679 N N . THR A 1 92 ? 3.771 -4.424 -16.931 1.00 82.00 92 THR A N 1
ATOM 680 C CA . THR A 1 92 ? 3.713 -5.094 -18.234 1.00 82.00 92 THR A CA 1
ATOM 681 C C . THR A 1 92 ? 5.015 -4.957 -19.023 1.00 82.00 92 THR A C 1
ATOM 683 O O . THR A 1 92 ? 5.035 -5.288 -20.204 1.00 82.00 92 THR A O 1
ATOM 686 N N . ASP A 1 93 ? 6.075 -4.415 -18.414 1.00 80.19 93 ASP A N 1
ATOM 687 C CA . ASP A 1 93 ? 7.393 -4.322 -19.046 1.00 80.19 93 ASP A CA 1
ATOM 688 C C . ASP A 1 93 ? 8.010 -5.724 -19.170 1.00 80.19 93 ASP A C 1
ATOM 690 O O . ASP A 1 93 ? 7.840 -6.572 -18.293 1.00 80.19 93 ASP A O 1
ATOM 694 N N . GLU A 1 94 ? 8.732 -5.972 -20.261 1.00 78.50 94 GLU A N 1
ATOM 695 C CA . GLU A 1 94 ? 9.375 -7.264 -20.523 1.00 78.50 94 GLU A CA 1
ATOM 696 C C . GLU A 1 94 ? 10.571 -7.525 -19.593 1.00 78.50 94 GLU A C 1
ATOM 698 O O . GLU A 1 94 ? 11.030 -8.661 -19.491 1.00 78.50 94 GLU A O 1
ATOM 703 N N . ARG A 1 95 ? 11.079 -6.494 -18.902 1.00 83.25 95 ARG A N 1
ATOM 704 C CA . ARG A 1 95 ? 12.190 -6.598 -17.948 1.00 83.25 95 ARG A CA 1
ATOM 705 C C . ARG A 1 95 ? 11.675 -7.014 -16.561 1.00 83.25 95 ARG A C 1
ATOM 707 O O . ARG A 1 95 ? 11.066 -6.186 -15.873 1.00 83.25 95 ARG A O 1
ATOM 714 N N . PRO A 1 96 ? 11.997 -8.234 -16.078 1.00 81.12 96 PRO A N 1
ATOM 715 C CA . PRO A 1 96 ? 11.513 -8.741 -14.787 1.00 81.12 96 PRO A CA 1
ATOM 716 C C . PRO A 1 96 ? 11.901 -7.853 -13.601 1.00 81.12 96 PRO A C 1
ATOM 718 O O . PRO A 1 96 ? 11.115 -7.668 -12.672 1.00 81.12 96 PRO A O 1
ATOM 721 N N . ALA A 1 97 ? 13.087 -7.237 -13.657 1.00 81.38 97 ALA A N 1
ATOM 722 C CA . ALA A 1 97 ? 13.571 -6.327 -12.624 1.00 81.38 97 ALA A CA 1
ATOM 723 C C . ALA A 1 97 ? 12.669 -5.103 -12.430 1.00 81.38 97 ALA A C 1
ATOM 725 O O . ALA A 1 97 ? 12.377 -4.715 -11.296 1.00 81.38 97 ALA A O 1
ATOM 726 N N . LEU A 1 98 ? 12.169 -4.527 -13.524 1.00 83.50 98 LEU A N 1
ATOM 727 C CA . LEU A 1 98 ? 11.299 -3.355 -13.472 1.00 83.50 98 LEU A CA 1
ATOM 728 C C . LEU A 1 98 ? 9.864 -3.711 -13.116 1.00 83.50 98 LEU A C 1
ATOM 730 O O . LEU A 1 98 ? 9.243 -2.991 -12.334 1.00 83.50 98 LEU A O 1
ATOM 734 N N . ALA A 1 99 ? 9.359 -4.832 -13.631 1.00 86.19 99 ALA A N 1
ATOM 735 C CA . ALA A 1 99 ? 8.058 -5.352 -13.232 1.00 86.19 99 ALA A CA 1
ATOM 736 C C . ALA A 1 99 ? 8.035 -5.669 -11.725 1.00 86.19 99 ALA A C 1
ATOM 738 O O . ALA A 1 99 ? 7.087 -5.302 -11.028 1.00 86.19 99 ALA A O 1
ATOM 739 N N . GLY A 1 100 ? 9.110 -6.270 -11.201 1.00 87.81 100 GLY A N 1
ATOM 740 C CA . GLY A 1 100 ? 9.293 -6.544 -9.776 1.00 87.81 100 GLY A CA 1
ATOM 741 C C . GLY A 1 100 ? 9.374 -5.273 -8.931 1.00 87.81 100 GLY A C 1
ATOM 742 O O . GLY A 1 100 ? 8.665 -5.159 -7.931 1.00 87.81 100 GLY A O 1
ATOM 743 N N . PHE A 1 101 ? 10.163 -4.284 -9.360 1.00 87.44 101 PHE A N 1
ATOM 744 C CA . PHE A 1 101 ? 10.240 -2.971 -8.711 1.00 87.44 101 PHE A CA 1
ATOM 745 C C . PHE A 1 101 ? 8.877 -2.267 -8.653 1.00 87.44 101 PHE A C 1
ATOM 747 O O . PHE A 1 101 ? 8.443 -1.819 -7.591 1.00 87.44 101 PHE A O 1
ATOM 754 N N . ALA A 1 102 ? 8.171 -2.201 -9.782 1.00 89.69 102 ALA A N 1
ATOM 755 C CA . ALA A 1 102 ? 6.863 -1.568 -9.873 1.00 89.69 102 ALA A CA 1
ATOM 756 C C . ALA A 1 102 ? 5.822 -2.275 -8.995 1.00 89.69 102 ALA A C 1
ATOM 758 O O . ALA A 1 102 ? 5.070 -1.619 -8.274 1.00 89.69 102 ALA A O 1
ATOM 759 N N . ALA A 1 103 ? 5.808 -3.611 -9.004 1.00 91.56 103 ALA A N 1
ATOM 760 C CA . ALA A 1 103 ? 4.944 -4.408 -8.139 1.00 91.56 103 ALA A CA 1
ATOM 761 C C . ALA A 1 103 ? 5.242 -4.151 -6.654 1.00 91.56 103 ALA A C 1
ATOM 763 O O . ALA A 1 103 ? 4.315 -3.947 -5.870 1.00 91.56 103 ALA A O 1
ATOM 764 N N . TYR A 1 104 ? 6.521 -4.063 -6.282 1.00 90.19 104 TYR A N 1
ATOM 765 C CA . TYR A 1 104 ? 6.941 -3.739 -4.922 1.00 90.19 104 TYR A CA 1
ATOM 766 C C . TYR A 1 104 ? 6.453 -2.348 -4.486 1.00 90.19 104 TYR A C 1
ATOM 768 O O . TYR A 1 104 ? 5.827 -2.220 -3.432 1.00 90.19 104 TYR A O 1
ATOM 776 N N . ARG A 1 105 ? 6.645 -1.308 -5.313 1.00 90.25 105 ARG A N 1
ATOM 777 C CA . ARG A 1 105 ? 6.174 0.059 -5.010 1.00 90.25 105 ARG A CA 1
ATOM 778 C C . ARG A 1 105 ? 4.652 0.167 -4.935 1.00 90.25 105 ARG A C 1
ATOM 780 O O . ARG A 1 105 ? 4.132 0.823 -4.035 1.00 90.25 105 ARG A O 1
ATOM 787 N N . ILE A 1 106 ? 3.919 -0.526 -5.808 1.00 92.12 106 ILE A N 1
ATOM 788 C CA . ILE A 1 106 ? 2.451 -0.604 -5.728 1.00 92.12 106 ILE A CA 1
ATOM 789 C C . ILE A 1 106 ? 2.011 -1.287 -4.429 1.00 92.12 106 ILE A C 1
ATOM 791 O O . ILE A 1 106 ? 1.077 -0.821 -3.777 1.00 92.12 106 ILE A O 1
ATOM 795 N N . GLY A 1 107 ? 2.693 -2.359 -4.023 1.00 91.50 107 GLY A N 1
ATOM 796 C CA . GLY A 1 107 ? 2.431 -3.011 -2.744 1.00 91.50 107 GLY A CA 1
ATOM 797 C C . GLY A 1 107 ? 2.636 -2.064 -1.561 1.00 91.50 107 GLY A C 1
ATOM 798 O O . GLY A 1 107 ? 1.792 -2.008 -0.670 1.00 91.50 107 GLY A O 1
ATOM 799 N N . GLN A 1 108 ? 3.706 -1.263 -1.578 1.00 89.56 108 GLN A N 1
ATOM 800 C CA . GLN A 1 108 ? 3.978 -0.274 -0.531 1.00 89.56 108 GLN A CA 1
ATOM 801 C C . GLN A 1 108 ? 2.923 0.827 -0.477 1.00 89.56 108 GLN A C 1
ATOM 803 O O . GLN A 1 108 ? 2.516 1.216 0.613 1.00 89.56 108 GLN A O 1
ATOM 808 N N . LEU A 1 109 ? 2.456 1.308 -1.631 1.00 89.75 109 LEU A N 1
ATOM 809 C CA . LEU A 1 109 ? 1.379 2.292 -1.707 1.00 89.75 109 LEU A CA 1
ATOM 810 C C . LEU A 1 109 ? 0.118 1.797 -0.980 1.00 89.75 109 LEU A C 1
ATOM 812 O O . LEU A 1 109 ? -0.423 2.506 -0.130 1.00 89.75 109 LEU A O 1
ATOM 816 N N . TYR A 1 110 ? -0.339 0.581 -1.296 1.00 91.31 110 TYR A N 1
ATOM 817 C CA . TYR A 1 110 ? -1.520 -0.005 -0.656 1.00 91.31 110 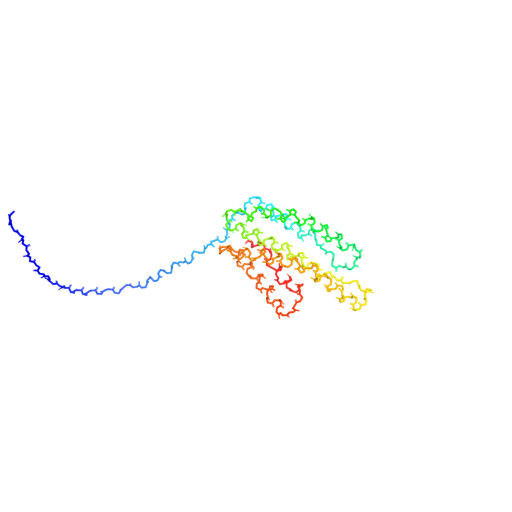TYR A CA 1
ATOM 818 C C . TYR A 1 110 ? -1.298 -0.277 0.830 1.00 91.31 110 TYR A C 1
ATOM 820 O O . TYR A 1 110 ? -2.167 0.048 1.637 1.00 91.31 110 TYR A O 1
ATOM 828 N N . LEU A 1 111 ? -0.137 -0.835 1.190 1.00 89.50 111 LEU A N 1
ATOM 829 C CA . LEU A 1 111 ? 0.180 -1.141 2.580 1.00 89.50 111 LEU A CA 1
ATOM 830 C C . LEU A 1 111 ? 0.215 0.138 3.414 1.00 89.50 111 LEU A C 1
ATOM 832 O O . LEU A 1 111 ? -0.456 0.198 4.432 1.00 89.50 111 LEU A O 1
ATOM 836 N N . ASN A 1 112 ? 0.896 1.189 2.949 1.00 87.81 112 ASN A N 1
ATOM 837 C CA . ASN A 1 112 ? 0.927 2.478 3.638 1.00 87.81 112 ASN A CA 1
ATOM 838 C C . ASN A 1 112 ? -0.470 3.050 3.870 1.00 87.81 112 ASN A C 1
ATOM 840 O O . ASN A 1 112 ? -0.762 3.546 4.952 1.00 87.81 112 ASN A O 1
ATOM 844 N N . PHE A 1 113 ? -1.345 2.970 2.870 1.00 88.56 113 PHE A N 1
ATOM 845 C CA . PHE A 1 113 ? -2.710 3.445 3.043 1.00 88.56 113 PHE A CA 1
ATOM 846 C C . PHE A 1 113 ? -3.458 2.596 4.085 1.00 88.56 113 PHE A C 1
ATOM 848 O O . PHE A 1 113 ? -4.036 3.158 5.008 1.00 88.56 113 PHE A O 1
ATOM 855 N N . ALA A 1 114 ? -3.375 1.265 4.020 1.00 89.31 114 ALA A N 1
ATOM 856 C CA . ALA A 1 114 ? -3.982 0.388 5.024 1.00 89.31 114 ALA A CA 1
ATOM 857 C C . ALA A 1 114 ? -3.522 0.734 6.453 1.00 89.31 114 ALA A C 1
ATOM 859 O O . ALA A 1 114 ? -4.338 0.873 7.359 1.00 89.31 114 ALA A O 1
ATOM 860 N N . CYS A 1 115 ? -2.215 0.945 6.620 1.00 86.81 115 CYS A N 1
ATOM 861 C CA . CYS A 1 115 ? -1.596 1.335 7.882 1.00 86.81 115 CYS A CA 1
ATOM 862 C C . CYS A 1 115 ? -2.154 2.639 8.437 1.00 86.81 115 CYS A C 1
ATOM 864 O O . CYS A 1 115 ? -2.426 2.742 9.628 1.00 86.81 115 CYS A O 1
ATOM 866 N N . GLU A 1 116 ? -2.293 3.645 7.578 1.00 85.75 116 GLU A N 1
ATOM 867 C CA . GLU A 1 116 ? -2.808 4.941 7.989 1.00 85.75 116 GLU A CA 1
ATOM 868 C C . GLU A 1 116 ? -4.293 4.889 8.339 1.00 85.75 116 GLU A C 1
ATOM 870 O O . GLU A 1 116 ? -4.689 5.584 9.262 1.00 85.75 116 GLU A O 1
ATOM 875 N N . VAL A 1 117 ? -5.095 4.066 7.650 1.00 86.94 117 VAL A N 1
ATOM 876 C CA . VAL A 1 117 ? -6.521 3.870 7.971 1.00 86.94 117 VAL A CA 1
ATOM 877 C C . VAL A 1 117 ? -6.686 3.223 9.343 1.00 86.94 117 VAL A C 1
ATOM 879 O O . VAL A 1 117 ? -7.479 3.692 10.150 1.00 86.94 117 VAL A O 1
ATOM 882 N N . GLU A 1 118 ? -5.917 2.177 9.646 1.00 86.50 118 GLU A N 1
ATOM 883 C CA . GLU A 1 118 ? -6.005 1.509 10.952 1.00 86.50 118 GLU A CA 1
ATOM 884 C C . GLU A 1 118 ? -5.395 2.340 12.095 1.00 86.50 118 GLU A C 1
ATOM 886 O O . GLU A 1 118 ? -5.719 2.115 13.257 1.00 86.50 118 GLU A O 1
ATOM 891 N N . ALA A 1 119 ? -4.538 3.316 11.779 1.00 84.88 119 ALA A N 1
ATOM 892 C CA . ALA A 1 119 ? -3.964 4.254 12.746 1.00 84.88 119 ALA A CA 1
ATOM 893 C C . ALA A 1 119 ? -4.874 5.455 13.066 1.00 84.88 119 ALA A C 1
ATOM 895 O O . ALA A 1 119 ? -4.467 6.343 13.817 1.00 84.88 119 ALA A O 1
ATOM 896 N N . ILE A 1 120 ? -6.073 5.526 12.481 1.00 85.12 120 ILE A N 1
ATOM 897 C CA . ILE A 1 120 ? -7.046 6.563 12.820 1.00 85.12 120 ILE A CA 1
ATOM 898 C C . ILE A 1 120 ? -7.625 6.236 14.190 1.00 85.12 120 ILE A C 1
ATOM 900 O O . ILE A 1 120 ? -8.259 5.198 14.381 1.00 85.12 120 ILE A O 1
ATOM 904 N N . GLU A 1 121 ? -7.415 7.138 15.140 1.00 85.44 121 GLU A N 1
ATOM 905 C CA . GLU A 1 121 ? -7.940 6.981 16.489 1.00 85.44 121 GLU A CA 1
ATOM 906 C C . GLU A 1 121 ? -9.406 7.439 16.564 1.00 85.44 121 GLU A C 1
ATOM 908 O O . GLU A 1 121 ? -9.792 8.425 15.921 1.00 85.44 121 GLU A O 1
ATOM 913 N N . PRO A 1 122 ? -10.246 6.751 17.357 1.00 85.06 122 PRO A N 1
ATOM 914 C CA . PRO A 1 122 ? -11.606 7.199 17.607 1.00 85.06 122 PRO A CA 1
ATOM 915 C C . PRO A 1 122 ? -11.618 8.533 18.367 1.00 85.06 122 PRO A C 1
ATOM 917 O O . PRO A 1 122 ? -10.673 8.881 19.077 1.00 85.06 122 PRO A O 1
ATOM 920 N N . LEU A 1 123 ? -12.734 9.263 18.276 1.00 83.94 123 LEU A N 1
ATOM 921 C CA . LEU A 1 123 ? -12.934 10.480 19.068 1.00 83.94 123 LEU A CA 1
ATOM 922 C C . LEU A 1 123 ? -12.865 10.155 20.565 1.00 83.94 123 LEU A C 1
ATOM 924 O O . LEU A 1 123 ? -13.476 9.186 21.019 1.00 83.94 123 LEU A O 1
ATOM 928 N N . GLU A 1 124 ? -12.202 11.007 21.350 1.00 84.94 124 GLU A N 1
ATOM 929 C CA . GLU A 1 124 ? -12.099 10.820 22.806 1.00 84.94 124 GLU A CA 1
ATOM 930 C C . GLU A 1 124 ? -13.473 10.762 23.491 1.00 84.94 124 GLU A C 1
ATOM 932 O O . GLU A 1 124 ? -13.637 10.046 24.477 1.00 84.94 124 GLU A O 1
ATOM 937 N N . ALA A 1 125 ? -14.453 11.479 22.932 1.00 86.88 125 ALA A N 1
ATOM 938 C CA . ALA A 1 125 ? -15.820 11.584 23.435 1.00 86.88 125 ALA A CA 1
ATOM 939 C C . ALA A 1 125 ? -16.700 10.343 23.183 1.00 86.88 125 ALA A C 1
ATOM 941 O O . ALA A 1 125 ? -17.845 10.332 23.628 1.00 86.88 125 ALA A O 1
ATOM 942 N N . LEU A 1 126 ? -16.212 9.337 22.448 1.00 86.25 126 LEU A N 1
ATOM 943 C CA . LEU A 1 126 ? -16.932 8.074 22.264 1.00 86.25 126 LEU A CA 1
ATOM 944 C C . LEU A 1 126 ? -16.816 7.195 23.516 1.00 86.25 126 LEU A C 1
ATOM 946 O O . LEU A 1 126 ? -15.789 7.190 24.198 1.00 86.25 126 LEU A O 1
ATOM 950 N N . GLU A 1 127 ? -17.857 6.414 23.782 1.00 92.69 127 GLU A N 1
ATOM 951 C CA . GLU A 1 127 ? -17.820 5.359 24.798 1.00 92.69 127 GLU A CA 1
ATOM 952 C C . GLU A 1 127 ? -16.896 4.207 24.354 1.00 92.69 127 GLU A C 1
ATOM 954 O O . GLU A 1 127 ? -16.582 4.061 23.171 1.00 92.69 127 GLU A O 1
ATOM 959 N N . GLU A 1 128 ? -16.414 3.381 25.288 1.00 91.50 128 GLU A N 1
ATOM 960 C CA . GLU A 1 128 ? -15.420 2.339 24.967 1.00 91.50 128 GLU A CA 1
ATOM 961 C C . GLU A 1 128 ? -15.933 1.269 23.990 1.00 91.50 128 GLU A C 1
ATOM 963 O O . GLU A 1 128 ? -15.171 0.786 23.151 1.00 91.50 128 GLU A O 1
ATOM 968 N N . ASP A 1 129 ? -17.219 0.930 24.045 1.00 93.12 129 ASP A N 1
ATOM 969 C CA . ASP A 1 129 ? -17.861 0.034 23.079 1.00 93.12 129 ASP A CA 1
ATOM 970 C C . ASP A 1 129 ? -17.919 0.658 21.674 1.00 93.12 129 ASP A C 1
ATOM 972 O O . ASP A 1 129 ? -17.572 0.005 20.690 1.00 93.12 129 ASP A O 1
ATOM 976 N N . GLN A 1 130 ? -18.249 1.947 21.580 1.00 90.69 130 GLN A N 1
ATOM 977 C CA . GLN A 1 130 ? -18.252 2.709 20.327 1.00 90.69 130 GLN A CA 1
ATOM 978 C C . GLN A 1 130 ? -16.845 2.891 19.748 1.00 90.69 130 GLN A C 1
ATOM 980 O O . GLN A 1 130 ? -16.659 2.853 18.532 1.00 90.69 130 GLN A O 1
ATOM 985 N N . LYS A 1 131 ? -15.835 3.080 20.604 1.00 90.81 131 LYS A N 1
ATOM 986 C CA . LYS A 1 131 ? -14.425 3.115 20.194 1.00 90.81 131 LYS A CA 1
ATOM 987 C C . LYS A 1 131 ? -13.994 1.779 19.608 1.00 90.81 131 LYS A C 1
ATOM 989 O O . LYS A 1 131 ? -13.273 1.764 18.613 1.00 90.81 131 LYS A O 1
ATOM 994 N N . GLU A 1 132 ? -14.421 0.668 20.199 1.00 89.94 132 GLU A N 1
ATOM 995 C CA . GLU A 1 132 ? -14.096 -0.656 19.675 1.00 89.94 132 GLU A CA 1
ATOM 996 C C . GLU A 1 132 ? -14.792 -0.928 18.338 1.00 89.94 132 GLU A C 1
ATOM 998 O O . GLU A 1 132 ? -14.140 -1.390 17.400 1.00 89.94 132 GLU A O 1
ATOM 1003 N N . GLU A 1 133 ? -16.067 -0.560 18.201 1.00 89.06 133 GLU A N 1
ATOM 1004 C CA . GLU A 1 133 ? -16.793 -0.645 16.928 1.00 89.06 133 GLU A CA 1
ATOM 1005 C C . GLU A 1 133 ? -16.148 0.237 15.847 1.00 89.06 133 GLU A C 1
ATOM 1007 O O . GLU A 1 133 ? -15.963 -0.199 14.710 1.00 89.06 133 GLU A O 1
ATOM 1012 N N . PHE A 1 134 ? -15.703 1.444 16.206 1.00 89.19 134 PHE A N 1
ATOM 1013 C CA . PHE A 1 134 ? -14.956 2.320 15.305 1.00 89.19 134 PHE A CA 1
ATOM 1014 C C . PHE A 1 134 ? -13.644 1.675 14.836 1.00 89.19 134 PHE A C 1
ATOM 1016 O O . PHE A 1 134 ? -13.371 1.630 13.634 1.00 89.19 134 PHE A O 1
ATOM 1023 N N . ARG A 1 135 ? -12.840 1.132 15.761 1.00 88.06 135 ARG A N 1
ATOM 1024 C CA . ARG A 1 135 ? -11.582 0.441 15.426 1.00 88.06 135 ARG A CA 1
ATOM 1025 C C . ARG A 1 135 ? -11.828 -0.787 14.552 1.00 88.06 135 ARG A C 1
ATOM 1027 O O . ARG A 1 135 ? -11.040 -1.045 13.644 1.00 88.06 135 ARG A O 1
ATOM 1034 N N . ALA A 1 136 ? -12.899 -1.537 14.808 1.00 88.94 136 ALA A N 1
ATOM 1035 C CA . ALA A 1 136 ? -13.310 -2.650 13.959 1.00 88.94 136 ALA A CA 1
ATOM 1036 C C . ALA A 1 136 ? -13.666 -2.165 12.544 1.00 88.94 136 ALA A C 1
ATOM 1038 O O . ALA A 1 136 ? -13.160 -2.712 11.567 1.00 88.94 136 ALA A O 1
ATOM 1039 N N . GLY A 1 137 ? -14.415 -1.066 12.425 1.00 88.88 137 GLY A N 1
ATOM 1040 C CA . GLY A 1 137 ? -14.717 -0.441 11.138 1.00 88.88 137 GLY A CA 1
ATOM 1041 C C . GLY A 1 137 ? -13.470 0.013 10.368 1.00 88.88 137 GLY A C 1
ATOM 1042 O O . GLY A 1 137 ? -13.415 -0.143 9.149 1.00 88.88 137 GLY A O 1
ATOM 1043 N N . MET A 1 138 ? -12.444 0.537 11.050 1.00 88.25 138 MET A N 1
ATOM 1044 C CA . MET A 1 138 ? -11.170 0.898 10.405 1.00 88.25 138 MET A CA 1
ATOM 1045 C C . MET A 1 138 ? -10.404 -0.333 9.916 1.00 88.25 138 MET A C 1
ATOM 1047 O O . MET A 1 138 ? -9.892 -0.327 8.795 1.00 88.25 138 MET A O 1
ATOM 1051 N N . ARG A 1 139 ? -10.384 -1.416 10.704 1.00 88.44 139 ARG A N 1
ATOM 1052 C CA . ARG A 1 139 ? -9.809 -2.708 10.290 1.00 88.44 139 ARG A CA 1
ATOM 1053 C C . ARG A 1 139 ? -10.496 -3.257 9.039 1.00 88.44 139 ARG A C 1
ATOM 1055 O O . ARG A 1 139 ? -9.812 -3.644 8.092 1.00 88.44 139 ARG A O 1
ATOM 1062 N N . ASP A 1 140 ? -11.825 -3.212 8.986 1.00 88.69 140 ASP A N 1
ATOM 1063 C CA . ASP A 1 140 ? -12.600 -3.674 7.827 1.00 88.69 140 ASP A CA 1
ATOM 1064 C C . ASP A 1 140 ? -12.304 -2.855 6.561 1.00 88.69 140 ASP A C 1
ATOM 1066 O O . ASP A 1 140 ? -12.247 -3.398 5.455 1.00 88.69 140 ASP A O 1
ATOM 1070 N N . GLN A 1 141 ? -12.061 -1.550 6.708 1.00 88.75 141 GLN A N 1
ATOM 1071 C CA . GLN A 1 141 ? -11.671 -0.679 5.596 1.00 88.75 141 GLN A CA 1
ATOM 1072 C C . GLN A 1 141 ? -10.214 -0.887 5.155 1.00 88.75 141 GLN A C 1
ATOM 1074 O O . GLN A 1 141 ? -9.912 -0.790 3.961 1.00 88.75 141 GLN A O 1
ATOM 1079 N N . ALA A 1 142 ? -9.311 -1.199 6.086 1.00 88.00 142 ALA A N 1
ATOM 1080 C CA . ALA A 1 142 ? -7.906 -1.476 5.800 1.00 88.00 142 ALA A CA 1
ATOM 1081 C C . ALA A 1 142 ? -7.702 -2.851 5.137 1.00 88.00 142 ALA A C 1
ATOM 1083 O O . ALA A 1 142 ? -6.878 -2.980 4.227 1.00 88.00 142 ALA A O 1
ATOM 1084 N N . ALA A 1 143 ? -8.477 -3.868 5.522 1.00 88.38 143 ALA A N 1
ATOM 1085 C CA . ALA A 1 143 ? -8.353 -5.243 5.036 1.00 88.38 143 ALA A CA 1
ATOM 1086 C C . ALA A 1 143 ? -8.255 -5.390 3.497 1.00 88.38 143 ALA A C 1
ATOM 1088 O O . ALA A 1 143 ? -7.304 -6.019 3.018 1.00 88.38 143 ALA A O 1
ATOM 1089 N N . PRO A 1 144 ? -9.143 -4.798 2.668 1.00 89.38 144 PRO A N 1
ATOM 1090 C CA . PRO A 1 144 ? -9.029 -4.911 1.212 1.00 89.38 144 PRO A CA 1
ATOM 1091 C C . PRO A 1 144 ? -7.759 -4.258 0.644 1.00 89.38 144 PRO A C 1
ATOM 1093 O O . PRO A 1 144 ? -7.269 -4.684 -0.406 1.00 89.38 144 PRO A O 1
ATOM 1096 N N . LEU A 1 145 ? -7.204 -3.241 1.311 1.00 90.38 145 LEU A N 1
ATOM 1097 C CA . LEU A 1 145 ? -5.934 -2.623 0.924 1.00 90.38 145 LEU A CA 1
ATOM 1098 C C . LEU A 1 145 ? -4.760 -3.561 1.239 1.00 90.38 145 LEU A C 1
ATOM 1100 O O . LEU A 1 145 ? -3.871 -3.715 0.402 1.00 90.38 145 LEU A O 1
ATOM 1104 N N . VAL A 1 146 ? -4.792 -4.255 2.381 1.00 88.81 146 VAL A N 1
ATOM 1105 C CA . VAL A 1 146 ? -3.785 -5.266 2.755 1.00 88.81 146 VAL A CA 1
ATOM 1106 C C . VAL A 1 146 ? -3.751 -6.413 1.749 1.00 88.81 146 VAL A C 1
ATOM 1108 O O . VAL A 1 146 ? -2.673 -6.799 1.299 1.00 88.81 146 VAL A O 1
ATOM 1111 N N . VAL A 1 147 ? -4.913 -6.918 1.324 1.00 90.12 147 VAL A N 1
ATOM 1112 C CA . VAL A 1 147 ? -4.992 -7.979 0.303 1.00 90.12 147 VAL A CA 1
ATOM 1113 C C . VAL A 1 147 ? -4.338 -7.525 -1.005 1.00 90.12 147 VAL A C 1
ATOM 1115 O O . VAL A 1 147 ? -3.489 -8.226 -1.553 1.00 90.12 147 VAL A O 1
ATOM 1118 N N . ARG A 1 148 ? -4.653 -6.312 -1.475 1.00 92.06 148 ARG A N 1
ATOM 1119 C CA . ARG A 1 148 ? -4.038 -5.745 -2.689 1.00 92.06 148 ARG A CA 1
ATOM 1120 C C . ARG A 1 148 ? -2.532 -5.542 -2.540 1.00 92.06 148 ARG A C 1
ATOM 1122 O O . ARG A 1 148 ? -1.792 -5.769 -3.498 1.00 92.06 148 ARG A O 1
ATOM 1129 N N . ALA A 1 149 ? -2.078 -5.127 -1.358 1.00 91.19 149 ALA A N 1
ATOM 1130 C CA . ALA A 1 149 ? -0.660 -5.003 -1.056 1.00 91.19 149 ALA A CA 1
ATOM 1131 C C . ALA A 1 149 ? 0.044 -6.362 -1.139 1.00 91.19 149 ALA A C 1
ATOM 1133 O O . ALA A 1 149 ? 1.065 -6.479 -1.814 1.00 91.19 149 ALA A O 1
ATOM 1134 N N . LEU A 1 150 ? -0.525 -7.398 -0.517 1.00 89.75 150 LEU A N 1
ATOM 1135 C CA . LEU A 1 150 ? 0.003 -8.762 -0.544 1.00 89.75 150 LEU A CA 1
ATOM 1136 C C . LEU A 1 150 ? 0.057 -9.333 -1.959 1.00 89.75 150 LEU A C 1
ATOM 1138 O O . LEU A 1 150 ? 1.065 -9.932 -2.328 1.00 89.75 150 LEU A O 1
ATOM 1142 N N . ASP A 1 151 ? -0.977 -9.124 -2.768 1.00 92.12 151 ASP A N 1
ATOM 1143 C CA . ASP A 1 151 ? -0.989 -9.581 -4.159 1.00 92.12 151 ASP A CA 1
ATOM 1144 C C . ASP A 1 151 ? 0.119 -8.918 -4.985 1.00 92.12 151 ASP A C 1
ATOM 1146 O O . ASP A 1 151 ? 0.810 -9.586 -5.759 1.00 92.12 151 ASP A O 1
ATOM 1150 N N . ALA A 1 152 ? 0.335 -7.613 -4.805 1.00 92.31 152 ALA A N 1
ATOM 1151 C CA . ALA A 1 152 ? 1.418 -6.891 -5.464 1.00 92.31 152 ALA A CA 1
ATOM 1152 C C . ALA A 1 152 ? 2.802 -7.352 -4.967 1.00 92.31 152 ALA A C 1
ATOM 1154 O O . ALA A 1 152 ? 3.703 -7.582 -5.773 1.00 92.31 152 ALA A O 1
ATOM 1155 N N . MET A 1 15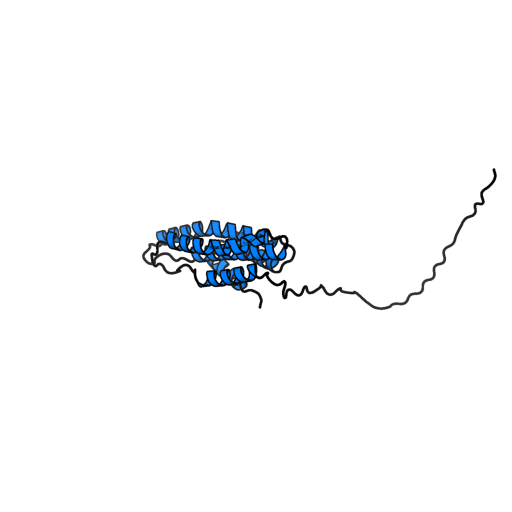3 ? 2.962 -7.581 -3.661 1.00 91.75 153 MET A N 1
ATOM 1156 C CA . MET A 1 153 ? 4.212 -8.074 -3.075 1.00 91.75 153 MET A CA 1
ATOM 1157 C C . MET A 1 153 ? 4.538 -9.502 -3.526 1.00 91.75 153 MET A C 1
ATOM 1159 O O . MET A 1 153 ? 5.668 -9.775 -3.912 1.00 91.75 153 MET A O 1
ATOM 1163 N N . LYS A 1 154 ? 3.555 -10.406 -3.585 1.00 91.50 154 LYS A N 1
ATOM 1164 C CA . LYS A 1 154 ? 3.745 -11.761 -4.131 1.00 91.50 154 LYS A CA 1
ATOM 1165 C C . LYS A 1 154 ? 4.156 -11.724 -5.602 1.00 91.50 154 LYS A C 1
ATOM 1167 O O . LYS A 1 154 ? 5.022 -12.488 -6.016 1.00 91.50 154 LYS A O 1
ATOM 1172 N N . ARG A 1 155 ? 3.590 -10.804 -6.393 1.00 91.06 155 ARG A N 1
ATOM 1173 C CA . ARG A 1 155 ? 4.031 -10.576 -7.780 1.00 91.06 155 ARG A CA 1
ATOM 1174 C C . ARG A 1 155 ? 5.476 -10.096 -7.850 1.00 91.06 155 ARG A C 1
ATOM 1176 O O . ARG A 1 155 ? 6.195 -10.567 -8.719 1.00 91.06 155 ARG A O 1
ATOM 1183 N N . ALA A 1 156 ? 5.898 -9.202 -6.957 1.00 90.00 156 ALA A N 1
ATOM 1184 C CA . ALA A 1 156 ? 7.290 -8.761 -6.877 1.00 90.00 156 ALA A CA 1
ATOM 1185 C C . ALA A 1 156 ? 8.234 -9.900 -6.449 1.00 90.00 156 ALA A C 1
ATOM 1187 O O . ALA A 1 156 ? 9.318 -10.046 -7.005 1.00 90.00 156 ALA A O 1
ATOM 1188 N N . GLN A 1 157 ? 7.799 -10.740 -5.506 1.00 89.31 157 GLN A N 1
ATOM 1189 C CA . GLN A 1 157 ? 8.559 -11.874 -4.980 1.00 89.31 157 GLN A CA 1
ATOM 1190 C C . GLN A 1 157 ? 8.916 -12.901 -6.063 1.00 89.31 157 GLN A C 1
ATOM 1192 O O . GLN A 1 157 ? 10.019 -13.439 -6.044 1.00 89.31 157 GLN A O 1
ATOM 1197 N N . VAL A 1 158 ? 8.019 -13.170 -7.015 1.00 87.25 158 VAL A N 1
ATOM 1198 C CA . VAL A 1 158 ? 8.259 -14.176 -8.067 1.00 87.25 158 VAL A CA 1
ATOM 1199 C C . VAL A 1 158 ? 9.121 -13.674 -9.234 1.00 87.25 158 VAL A C 1
ATOM 1201 O O . VAL A 1 158 ? 9.389 -14.447 -10.147 1.00 87.25 158 VAL A O 1
ATOM 1204 N N . GLN A 1 159 ? 9.558 -12.407 -9.233 1.00 79.31 159 GLN A N 1
ATOM 1205 C CA . GLN A 1 159 ? 10.453 -11.873 -10.269 1.00 79.31 159 GLN A CA 1
ATOM 1206 C C . GLN A 1 159 ? 11.922 -12.156 -9.905 1.00 79.31 159 GLN A C 1
ATOM 1208 O O . GLN A 1 159 ? 12.470 -11.544 -8.982 1.00 79.31 159 GLN A O 1
ATOM 1213 N N . ASP A 1 160 ? 12.524 -13.101 -10.635 1.00 64.94 160 ASP A N 1
ATOM 1214 C CA . ASP A 1 160 ? 13.867 -13.686 -10.480 1.00 64.94 160 ASP A CA 1
ATOM 1215 C C . ASP A 1 160 ? 14.922 -12.807 -9.787 1.00 64.94 160 ASP A C 1
ATOM 1217 O O . ASP A 1 160 ? 15.453 -11.870 -10.376 1.00 64.94 160 ASP A O 1
ATOM 1221 N N . SER A 1 161 ? 15.293 -13.185 -8.556 1.00 64.25 161 SER A N 1
ATOM 1222 C CA . SER A 1 161 ? 16.490 -12.740 -7.809 1.00 64.25 161 SER A CA 1
ATOM 1223 C C . SER A 1 161 ? 16.777 -11.233 -7.807 1.00 64.25 161 SER A C 1
ATOM 1225 O O . SER A 1 161 ? 17.923 -10.806 -7.661 1.00 64.25 161 SER A O 1
ATOM 1227 N N . THR A 1 162 ? 15.744 -10.407 -7.946 1.00 73.88 162 THR A N 1
ATOM 1228 C CA . THR A 1 162 ? 15.894 -8.956 -7.838 1.00 73.88 162 THR A CA 1
ATOM 1229 C C . THR A 1 162 ? 16.035 -8.554 -6.367 1.00 73.88 162 THR A C 1
ATOM 1231 O O . THR A 1 162 ? 15.470 -9.215 -5.488 1.00 73.88 162 THR A O 1
ATOM 1234 N N . PRO A 1 163 ? 16.696 -7.423 -6.057 1.00 77.88 163 PRO A N 1
ATOM 1235 C CA . PRO A 1 163 ? 16.687 -6.861 -4.703 1.00 77.88 163 PRO A CA 1
ATOM 1236 C C . PRO A 1 163 ? 15.263 -6.647 -4.161 1.00 77.88 163 PRO A C 1
ATOM 1238 O O . PRO A 1 163 ? 15.018 -6.727 -2.957 1.00 77.88 163 PRO A O 1
ATOM 1241 N N . TRP A 1 164 ? 14.307 -6.401 -5.059 1.00 81.75 164 TRP A N 1
ATOM 1242 C CA . TRP A 1 164 ? 12.899 -6.180 -4.744 1.00 81.75 164 TRP A CA 1
ATOM 1243 C C . TRP A 1 164 ? 12.159 -7.470 -4.391 1.00 81.75 164 TRP A C 1
ATOM 1245 O O . TRP A 1 164 ? 11.298 -7.436 -3.517 1.00 81.75 164 TRP A O 1
ATOM 1255 N N . SER A 1 165 ? 12.519 -8.604 -4.999 1.00 84.94 165 SER A N 1
ATOM 1256 C CA . SER A 1 165 ? 11.943 -9.914 -4.675 1.00 84.94 165 SER A CA 1
ATOM 1257 C C . SER A 1 165 ? 12.222 -10.307 -3.222 1.00 84.94 165 SER A C 1
ATOM 1259 O O . SER A 1 165 ? 11.291 -10.655 -2.493 1.00 84.94 165 SER A O 1
ATOM 1261 N N . ALA A 1 166 ? 13.471 -10.160 -2.764 1.00 85.38 166 ALA A N 1
ATOM 1262 C CA . ALA A 1 166 ? 13.846 -10.450 -1.379 1.00 85.38 166 ALA A CA 1
ATOM 1263 C C . ALA A 1 166 ? 13.094 -9.550 -0.382 1.00 85.38 166 ALA A C 1
ATOM 1265 O O . ALA A 1 166 ? 12.476 -10.042 0.561 1.00 85.38 166 ALA A O 1
ATOM 1266 N N . ARG A 1 167 ? 13.046 -8.237 -0.643 1.00 85.12 167 ARG A N 1
ATOM 1267 C CA . ARG A 1 167 ? 12.294 -7.283 0.192 1.00 85.12 167 ARG A CA 1
ATOM 1268 C C . ARG A 1 167 ? 10.793 -7.568 0.201 1.00 85.12 167 ARG A C 1
ATOM 1270 O O . ARG A 1 167 ? 10.140 -7.427 1.230 1.00 85.12 167 ARG A O 1
ATOM 1277 N N . ALA A 1 168 ? 10.225 -7.954 -0.938 1.00 88.38 168 ALA A N 1
ATOM 1278 C CA . ALA A 1 168 ? 8.822 -8.330 -1.017 1.00 88.38 168 ALA A CA 1
ATOM 1279 C C . ALA A 1 168 ? 8.541 -9.604 -0.208 1.00 88.38 168 ALA A C 1
ATOM 1281 O O . ALA A 1 168 ? 7.539 -9.659 0.501 1.00 88.38 168 ALA A O 1
ATOM 1282 N N . ALA A 1 169 ? 9.442 -10.591 -0.250 1.00 88.31 169 ALA A N 1
ATOM 1283 C CA . ALA A 1 169 ? 9.342 -11.806 0.554 1.00 88.31 169 ALA A CA 1
ATOM 1284 C C . ALA A 1 169 ? 9.357 -11.503 2.061 1.00 88.31 169 ALA A C 1
ATOM 1286 O O . ALA A 1 169 ? 8.551 -12.067 2.798 1.00 88.31 169 ALA A O 1
ATOM 1287 N N . GLU A 1 170 ? 10.212 -10.580 2.513 1.00 85.38 170 GLU A N 1
ATOM 1288 C CA . GLU A 1 170 ? 10.241 -10.118 3.908 1.00 85.38 170 GLU A CA 1
ATOM 1289 C C . GLU A 1 170 ? 8.901 -9.503 4.330 1.00 85.38 170 GLU A C 1
ATOM 1291 O O . GLU A 1 170 ? 8.370 -9.839 5.389 1.00 85.38 170 GLU A O 1
ATOM 1296 N N . VAL A 1 171 ? 8.315 -8.648 3.484 1.00 85.00 171 VAL A N 1
ATOM 1297 C CA . VAL A 1 171 ? 7.005 -8.033 3.750 1.00 85.00 171 VAL A CA 1
ATOM 1298 C C . VAL A 1 171 ? 5.895 -9.088 3.782 1.00 85.00 171 VAL A C 1
ATOM 1300 O O . VAL A 1 171 ? 5.082 -9.083 4.704 1.00 85.00 171 VAL A O 1
ATOM 1303 N N . VAL A 1 172 ? 5.864 -10.017 2.821 1.00 87.56 172 VAL A N 1
ATOM 1304 C CA . VAL A 1 172 ? 4.874 -11.110 2.789 1.00 87.56 172 VAL A CA 1
ATOM 1305 C C . VAL A 1 172 ? 4.993 -11.984 4.035 1.00 87.56 172 VAL A C 1
ATOM 1307 O O . VAL A 1 172 ? 3.975 -12.305 4.647 1.00 87.56 172 VAL A O 1
ATOM 1310 N N . ALA A 1 173 ? 6.211 -12.340 4.443 1.00 84.06 173 ALA A N 1
ATOM 1311 C CA . ALA A 1 173 ? 6.444 -13.127 5.648 1.00 84.06 173 ALA A CA 1
ATOM 1312 C C . ALA A 1 173 ? 5.978 -12.381 6.908 1.00 84.06 173 ALA A C 1
ATOM 1314 O O . ALA A 1 173 ? 5.278 -12.961 7.736 1.00 84.06 173 ALA A O 1
ATOM 1315 N N . ALA A 1 174 ? 6.299 -11.089 7.027 1.00 79.62 174 ALA A N 1
ATOM 1316 C CA . ALA A 1 174 ? 5.885 -10.265 8.160 1.00 79.62 174 ALA A CA 1
ATOM 1317 C C . ALA A 1 174 ? 4.355 -10.162 8.284 1.00 79.62 174 ALA A C 1
ATOM 1319 O O . ALA A 1 174 ? 3.824 -10.283 9.386 1.00 79.62 174 ALA A O 1
ATOM 1320 N N . LEU A 1 175 ? 3.657 -9.987 7.159 1.00 74.88 175 LEU A N 1
ATOM 1321 C CA . LEU A 1 175 ? 2.196 -9.896 7.116 1.00 74.88 175 LEU A CA 1
ATOM 1322 C C . LEU A 1 175 ? 1.504 -11.258 7.298 1.00 74.88 175 LEU A C 1
ATOM 1324 O O . LEU A 1 175 ? 0.415 -11.312 7.853 1.00 74.88 175 LEU A O 1
ATOM 1328 N N . SER A 1 176 ? 2.130 -12.366 6.886 1.00 69.88 176 SER A N 1
ATOM 1329 C CA . SER A 1 176 ? 1.554 -13.712 7.065 1.00 69.88 176 SER A CA 1
ATOM 1330 C C . SER A 1 176 ? 1.661 -14.194 8.517 1.00 69.88 176 SER A C 1
ATOM 1332 O O . SER A 1 176 ? 0.709 -14.728 9.065 1.00 69.88 176 SER A O 1
ATOM 1334 N N . VAL A 1 177 ? 2.794 -13.941 9.186 1.00 61.31 177 VAL A N 1
ATOM 1335 C CA . VAL A 1 177 ? 2.989 -14.266 10.618 1.00 61.31 177 VAL A CA 1
ATOM 1336 C C . VAL A 1 177 ? 2.074 -13.432 11.525 1.00 61.31 177 VAL A C 1
ATOM 1338 O O . VAL A 1 177 ? 1.790 -13.785 12.673 1.00 61.31 177 VAL A O 1
ATOM 1341 N N . ALA A 1 178 ? 1.638 -12.277 11.040 1.00 54.81 178 ALA A N 1
ATOM 1342 C CA . ALA A 1 178 ? 0.734 -11.405 11.759 1.00 54.81 178 ALA A CA 1
ATOM 1343 C C . ALA A 1 178 ? -0.701 -11.936 11.832 1.00 54.81 178 ALA A C 1
ATOM 1345 O O . ALA A 1 178 ? -1.293 -11.850 12.908 1.00 54.81 178 ALA A O 1
ATOM 1346 N N . ASP A 1 179 ? -1.202 -12.520 10.740 1.00 56.84 179 ASP A N 1
ATOM 1347 C CA . ASP A 1 179 ? -2.520 -13.168 10.681 1.00 56.84 179 ASP A CA 1
ATOM 1348 C C . ASP A 1 179 ? -2.636 -14.258 11.766 1.00 56.84 179 ASP A C 1
ATOM 1350 O O . ASP A 1 179 ? -3.604 -14.310 12.520 1.00 56.84 179 ASP A O 1
ATOM 1354 N N . ASP A 1 180 ? -1.555 -15.017 11.976 1.00 56.06 180 ASP A N 1
ATOM 1355 C CA . ASP A 1 180 ? -1.483 -16.074 12.995 1.00 56.06 180 ASP A CA 1
ATOM 1356 C C . ASP A 1 180 ? -1.305 -15.561 14.441 1.00 56.06 180 ASP A C 1
ATOM 1358 O O . ASP A 1 180 ? -1.565 -16.293 15.398 1.00 56.06 180 ASP A O 1
ATOM 1362 N N . SER A 1 181 ? -0.817 -14.326 14.638 1.00 56.28 181 SER A N 1
ATOM 1363 C CA . SER A 1 181 ? -0.431 -13.804 15.966 1.00 56.28 181 SER A CA 1
ATOM 1364 C C . SER A 1 181 ? -1.378 -12.759 16.556 1.00 56.28 181 SER A C 1
ATOM 1366 O O . SER A 1 181 ? -1.145 -12.307 17.679 1.00 56.28 181 SER A O 1
ATOM 1368 N N . GLY A 1 182 ? -2.426 -12.356 15.831 1.00 57.41 182 GLY A N 1
ATOM 1369 C CA . GLY A 1 182 ? -3.409 -11.372 16.302 1.00 57.41 182 GLY A CA 1
ATOM 1370 C C . GLY A 1 182 ? -2.826 -9.980 16.585 1.00 57.41 182 GLY A C 1
ATOM 1371 O O . GLY A 1 182 ? -3.428 -9.192 17.312 1.00 57.41 182 GLY A O 1
ATOM 1372 N N . ARG A 1 183 ? -1.635 -9.664 16.057 1.00 60.03 183 ARG A N 1
ATOM 1373 C CA . ARG A 1 183 ? -1.043 -8.322 16.174 1.00 60.03 183 ARG A CA 1
ATOM 1374 C C . ARG A 1 183 ? -1.818 -7.343 15.298 1.00 60.03 183 ARG A C 1
ATOM 1376 O O . ARG A 1 183 ? -2.134 -7.672 14.164 1.00 60.03 183 ARG A O 1
ATOM 1383 N N . SER A 1 184 ? -2.050 -6.124 15.784 1.00 64.69 184 SER A N 1
ATOM 1384 C CA . SER A 1 184 ? -2.678 -5.073 14.975 1.00 64.69 184 SER A CA 1
ATOM 1385 C C . SER A 1 184 ? -1.784 -4.678 13.794 1.00 64.69 184 SER A C 1
ATOM 1387 O O . SER A 1 184 ? -0.548 -4.727 13.888 1.00 64.69 184 SER A O 1
ATOM 1389 N N . LEU A 1 185 ? -2.392 -4.303 12.670 1.00 66.94 185 LEU A N 1
ATOM 1390 C CA . LEU A 1 185 ? -1.677 -3.907 11.457 1.00 66.94 185 LEU A CA 1
ATOM 1391 C C . LEU A 1 185 ? -0.728 -2.716 11.704 1.00 66.94 185 LEU A C 1
ATOM 1393 O O . LEU A 1 185 ? 0.397 -2.777 11.214 1.00 66.94 185 LEU A O 1
ATOM 1397 N N . PRO A 1 186 ? -1.048 -1.693 12.531 1.00 60.44 186 PRO A N 1
ATOM 1398 C CA . PRO A 1 186 ? -0.154 -0.572 12.822 1.00 60.44 186 PRO A CA 1
ATOM 1399 C C . PRO A 1 186 ? 1.222 -0.977 13.366 1.00 60.44 186 PRO A C 1
ATOM 1401 O O . PRO A 1 186 ? 2.242 -0.409 12.969 1.00 60.44 186 PRO A O 1
ATOM 1404 N N . ALA A 1 187 ? 1.295 -2.002 14.224 1.00 61.09 187 ALA A N 1
ATOM 1405 C CA . ALA A 1 187 ? 2.574 -2.511 14.725 1.00 61.09 187 ALA A CA 1
ATOM 1406 C C . ALA A 1 187 ? 3.408 -3.166 13.606 1.00 61.09 187 ALA A C 1
ATOM 1408 O O . ALA A 1 187 ? 4.638 -3.081 13.590 1.00 61.09 187 ALA A O 1
ATOM 1409 N N . GLN A 1 188 ? 2.735 -3.785 12.638 1.00 66.19 188 GLN A N 1
ATOM 1410 C CA . GLN A 1 188 ? 3.345 -4.423 11.470 1.00 66.19 188 GLN A CA 1
ATOM 1411 C C . GLN A 1 188 ? 3.777 -3.383 10.432 1.00 66.19 188 GLN A C 1
ATOM 1413 O O . GLN A 1 188 ? 4.831 -3.504 9.807 1.00 66.19 188 GLN A O 1
ATOM 1418 N N . CYS A 1 189 ? 3.005 -2.311 10.308 1.00 67.94 189 CYS A N 1
ATOM 1419 C CA . CYS A 1 189 ? 3.299 -1.138 9.506 1.00 67.94 189 CYS A CA 1
ATOM 1420 C C . CYS A 1 189 ? 4.559 -0.419 9.987 1.00 67.94 189 CYS A C 1
ATOM 1422 O O . CYS A 1 189 ? 5.433 -0.112 9.181 1.00 67.94 189 CYS A O 1
ATOM 1424 N N . ALA A 1 190 ? 4.731 -0.230 11.298 1.00 62.56 190 ALA A N 1
ATOM 1425 C CA . ALA A 1 190 ? 5.957 0.334 11.873 1.00 62.56 190 ALA A CA 1
ATOM 1426 C C . ALA A 1 190 ? 7.198 -0.564 11.655 1.00 62.56 190 ALA A C 1
ATOM 1428 O O . ALA A 1 190 ? 8.332 -0.081 11.567 1.00 62.56 190 ALA A O 1
ATOM 1429 N N . ALA A 1 191 ? 7.005 -1.884 11.556 1.00 57.97 191 ALA A N 1
ATOM 1430 C CA . ALA A 1 191 ? 8.078 -2.824 11.238 1.00 57.97 191 ALA A CA 1
ATOM 1431 C C . ALA A 1 191 ? 8.455 -2.793 9.748 1.00 57.97 191 ALA A C 1
ATOM 1433 O O . ALA A 1 191 ? 9.637 -2.780 9.419 1.00 57.97 191 ALA A O 1
ATOM 1434 N N . THR A 1 192 ? 7.468 -2.720 8.855 1.00 61.81 192 THR A N 1
ATOM 1435 C CA . THR A 1 192 ? 7.678 -2.767 7.399 1.00 61.81 192 THR A CA 1
ATOM 1436 C C . THR A 1 192 ? 8.116 -1.424 6.806 1.00 61.81 192 THR A C 1
ATOM 1438 O O . THR A 1 192 ? 8.950 -1.416 5.903 1.00 61.81 192 THR A O 1
ATOM 1441 N N . THR A 1 193 ? 7.653 -0.290 7.346 1.00 60.66 193 THR A N 1
ATOM 1442 C CA . THR A 1 193 ? 8.013 1.080 6.901 1.00 60.66 193 THR A CA 1
ATOM 1443 C C . THR A 1 193 ? 9.489 1.434 7.067 1.00 60.66 193 THR A C 1
ATOM 1445 O O . THR A 1 193 ? 10.019 2.219 6.278 1.00 60.66 193 THR A O 1
ATOM 1448 N N . ARG A 1 194 ? 10.196 0.827 8.032 1.00 56.06 194 ARG A N 1
ATOM 1449 C CA . ARG A 1 194 ? 11.645 1.040 8.224 1.00 56.06 194 ARG A CA 1
ATOM 1450 C C . ARG A 1 194 ? 12.491 0.632 7.011 1.00 56.06 194 ARG A C 1
ATOM 1452 O O . ARG A 1 194 ? 13.599 1.131 6.863 1.00 56.06 194 ARG A O 1
ATOM 1459 N N . HIS A 1 195 ? 11.958 -0.207 6.124 1.00 51.78 195 HIS A N 1
ATOM 1460 C CA . HIS A 1 195 ? 12.655 -0.715 4.938 1.00 51.78 195 HIS A CA 1
ATOM 1461 C C . HIS A 1 195 ? 12.297 0.024 3.636 1.00 51.78 195 HIS A C 1
ATOM 1463 O O . HIS A 1 195 ? 12.717 -0.388 2.554 1.00 51.78 195 HIS A O 1
ATOM 1469 N N . TRP A 1 196 ? 11.488 1.089 3.698 1.00 61.16 196 TRP A N 1
ATOM 1470 C CA . TRP A 1 196 ? 10.917 1.713 2.494 1.00 61.16 196 TRP A CA 1
ATOM 1471 C C . TRP A 1 196 ? 11.822 2.728 1.801 1.00 61.16 196 TRP A C 1
ATOM 1473 O O . TRP A 1 196 ? 11.557 3.092 0.650 1.00 61.16 196 TRP A O 1
ATOM 1483 N N . GLN A 1 197 ? 12.901 3.143 2.461 1.00 53.59 197 GLN A N 1
ATOM 1484 C CA . GLN A 1 197 ? 13.928 3.954 1.824 1.00 53.59 197 GLN A CA 1
ATOM 1485 C C . GLN A 1 197 ? 14.636 3.124 0.741 1.00 53.59 197 GLN A C 1
ATOM 1487 O O . GLN A 1 197 ? 14.940 1.936 0.917 1.00 53.59 197 GLN A O 1
ATOM 1492 N N . ALA A 1 198 ? 14.833 3.742 -0.428 1.00 42.78 198 ALA A N 1
ATOM 1493 C CA . ALA A 1 198 ? 15.749 3.196 -1.419 1.00 42.78 198 ALA A CA 1
ATOM 1494 C C . ALA A 1 198 ? 17.122 3.010 -0.740 1.00 42.78 198 ALA A C 1
ATOM 1496 O O . ALA A 1 198 ? 17.476 3.847 0.091 1.00 42.78 198 ALA A O 1
ATOM 1497 N N . PRO A 1 199 ? 17.855 1.915 -1.010 1.00 39.94 199 PRO A N 1
ATOM 1498 C CA . PRO A 1 199 ? 19.248 1.862 -0.584 1.00 39.94 199 PRO A CA 1
ATOM 1499 C C . PRO A 1 199 ? 19.974 3.060 -1.215 1.00 39.94 199 PRO A C 1
ATOM 1501 O O . PRO A 1 199 ? 19.761 3.328 -2.400 1.00 39.94 199 PRO A O 1
ATOM 1504 N N . GLU A 1 200 ? 20.727 3.803 -0.401 1.00 37.34 200 GLU A N 1
ATOM 1505 C CA . GLU A 1 200 ? 21.663 4.826 -0.893 1.00 37.34 200 GLU A CA 1
ATOM 1506 C C . GLU A 1 200 ? 22.733 4.203 -1.797 1.00 37.34 200 GLU A C 1
ATOM 1508 O O . GLU A 1 200 ? 23.144 3.049 -1.519 1.00 37.34 200 GLU A O 1
#

pLDDT: mean 72.6, std 18.63, range [32.44, 93.12]